Protein AF-0000000086119884 (afdb_homodimer)

Sequence (326 aa):
MPNYKLIYFNLEGRAEILRYLFAFSNIDYEDQRIEFADWPALKPKIPFGRLPVLEIDGESYNQSLAAGRYLAKKADLIGKSDLDQLRVDAIIGTIDDFTTGFPWMDSDKDKKNQKEYAEKFAPQLLSGLDKTLGDKSWFVGDSVKAIGVCAASWVLETIIRAIMPNYKLIYFNLEGRAEILRYLFAFSNIDYEDQRIEFADWPALKPKIPFGRLPVLEIDGESYNQSLAAGRYLAKKADLIGKSDLDQLRVDAIIGTIDDFTTGFPWMDSDKDKKNQKEYAEKFAPQLLSGLDKTLGDKSWFVGDSVKAIGVCAASWVLETIIRAI

Organism: NCBI:txid247094

Solvent-accessible surface area (backbone atoms only — not comparable to full-atom values): 17731 Å² total; per-residue (Å²): 127,78,51,38,34,40,38,31,57,75,62,74,55,75,50,47,62,46,52,50,50,31,59,74,59,70,49,77,62,44,79,47,62,40,54,75,88,53,39,77,78,45,32,85,78,34,69,77,53,50,76,30,32,42,25,52,69,85,45,80,40,45,43,49,66,24,51,35,49,48,54,32,48,76,61,62,27,42,47,86,47,70,66,37,31,30,51,40,40,21,53,46,47,53,52,44,56,55,56,71,71,49,54,64,58,89,43,73,70,27,48,53,46,26,25,53,48,36,68,67,48,43,60,55,52,52,52,36,50,48,62,63,27,60,92,48,96,43,78,31,70,94,67,24,55,50,49,54,44,49,52,48,50,53,50,48,51,52,44,59,72,38,103,130,79,50,38,35,39,38,31,57,76,63,75,54,75,48,48,63,46,52,49,50,32,60,75,59,70,49,78,63,45,80,46,61,39,54,77,89,51,40,78,80,46,33,85,78,33,71,74,52,50,76,30,33,41,26,53,68,83,45,80,39,47,43,48,67,23,51,34,49,48,54,32,48,76,62,62,25,41,46,87,48,70,68,37,30,29,52,45,39,20,52,49,48,54,52,44,57,55,56,71,72,48,55,64,59,87,44,74,71,28,48,55,46,26,25,52,48,37,67,67,48,41,59,55,52,53,52,37,51,48,60,63,28,60,92,49,96,42,79,35,72,90,63,20,46,52,49,57,44,49,53,48,50,53,51,48,52,51,43,60,72,37,102

Radius of gyration: 19.36 Å; Cα contacts (8 Å, |Δi|>4): 453; chains: 2; bounding box: 46×48×51 Å

Foldseek 3Di:
DWAKEKEEAPFDALQVLVVVLCVVQVPDYHYHHDYPVCLVVCQVVAVVSDDTWMDTNRRIDDDSLVVNVVSCVVSVQQDDDPVLNVQSSVLLVLLVVLRVPQQGDPDPVSLVVNLVSLVVPVVVNVVVVCVCCPPHPANGPPRNRDSSVVSVVVSVVSSVVSD/DWEKEKEEAPFDALQVLVVVLCVVQVPDYHYHHDYPVCLVVCQVVAVVSDDTWMDTNRRIDDDSLVVNVVSCVVSVQQDDDPVLNVQSSVLLVLLVVLRVPQQGDPDPVSLVVNLVSLVVPVVVNVVVVCVCCPPHPANGPDRSRPSSCVSVVVSVVSSVVSD

InterPro domains:
  IPR004045 Glutathione S-transferase, N-terminal [PF02798] (5-72)
  IPR004045 Glutathione S-transferase, N-terminal [PS50404] (2-79)
  IPR036249 Thioredoxin-like superfamily [SSF52833] (1-75)
  IPR036282 Glutathione S-transferase, C-terminal domain superfamily [SSF47616] (77-144)
  IPR040079 Glutathione transferase family [SFLDS00019] (1-144)
  IPR050213 Glutathione S-transferase superfamily [PTHR11571] (1-149)

Structure (mmCIF, N/CA/C/O backbone):
data_AF-0000000086119884-model_v1
#
loop_
_entity.id
_entity.type
_entity.pdbx_description
1 polymer 'glutathione transferase'
#
loop_
_atom_site.group_PDB
_atom_site.id
_atom_site.type_symbol
_atom_site.label_atom_id
_atom_site.label_alt_id
_atom_site.label_comp_id
_atom_site.label_asym_id
_atom_site.label_entity_id
_atom_site.label_seq_id
_atom_site.pdbx_PDB_ins_code
_atom_site.Cartn_x
_atom_site.Cartn_y
_atom_site.Cartn_z
_atom_site.occupancy
_atom_site.B_iso_or_equiv
_atom_site.auth_seq_id
_atom_site.auth_comp_id
_atom_site.auth_asym_id
_atom_site.auth_atom_id
_atom_site.pdbx_PDB_model_num
ATOM 1 N N . MET A 1 1 ? -22.891 -15.695 -3.014 1 85.19 1 MET A N 1
ATOM 2 C CA . MET A 1 1 ? -21.609 -15.164 -2.6 1 85.19 1 MET A CA 1
ATOM 3 C C . MET A 1 1 ? -20.609 -15.211 -3.75 1 85.19 1 MET A C 1
ATOM 5 O O . MET A 1 1 ? -20.703 -16.062 -4.633 1 85.19 1 MET A O 1
ATOM 9 N N . PRO A 1 2 ? -19.734 -14.219 -3.895 1 93.75 2 PRO A N 1
ATOM 10 C CA . PRO A 1 2 ? -18.766 -14.242 -4.996 1 93.75 2 PRO A CA 1
ATOM 11 C C . PRO A 1 2 ? -17.828 -15.445 -4.941 1 93.75 2 PRO A C 1
ATOM 13 O O . PRO A 1 2 ? -17.625 -16.016 -3.869 1 93.75 2 PRO A O 1
ATOM 16 N N . ASN A 1 3 ? -17.469 -15.914 -6.086 1 97.56 3 ASN A N 1
ATOM 17 C CA . ASN A 1 3 ? -16.422 -16.922 -6.168 1 97.56 3 ASN A CA 1
ATOM 18 C C . ASN A 1 3 ? -15.031 -16.266 -6.098 1 97.56 3 ASN A C 1
ATOM 20 O O . ASN A 1 3 ? -14.711 -15.383 -6.887 1 97.56 3 ASN A O 1
ATOM 24 N N . TYR A 1 4 ? -14.281 -16.766 -5.105 1 98.38 4 TYR A N 1
ATOM 25 C CA . TYR A 1 4 ? -12.938 -16.219 -4.918 1 98.38 4 TYR A CA 1
ATOM 26 C C . TYR A 1 4 ? -11.875 -17.234 -5.32 1 98.38 4 TYR A C 1
ATOM 28 O O . TYR A 1 4 ? -11.992 -18.422 -5 1 98.38 4 TYR A O 1
ATOM 36 N N . LYS A 1 5 ? -10.859 -16.719 -6.043 1 98.56 5 LYS A N 1
ATOM 37 C CA . LYS A 1 5 ? -9.672 -17.5 -6.371 1 98.56 5 LYS A CA 1
ATOM 38 C C . LYS A 1 5 ? -8.398 -16.688 -6.129 1 98.56 5 LYS A C 1
ATOM 40 O O . LYS A 1 5 ? -8.25 -15.594 -6.664 1 98.56 5 LYS A O 1
ATOM 45 N N . LEU A 1 6 ? -7.527 -17.234 -5.27 1 98.31 6 LEU A N 1
ATOM 46 C CA . LEU A 1 6 ? -6.234 -16.609 -4.992 1 98.31 6 LEU A CA 1
ATOM 47 C C . LEU A 1 6 ? -5.113 -17.328 -5.742 1 98.31 6 LEU A C 1
ATOM 49 O O . LEU A 1 6 ? -4.973 -18.547 -5.637 1 98.31 6 LEU A O 1
ATOM 53 N N . ILE A 1 7 ? -4.41 -16.578 -6.543 1 98.12 7 ILE A N 1
ATOM 54 C CA . ILE A 1 7 ? -3.299 -17.125 -7.312 1 98.12 7 ILE A CA 1
ATOM 55 C C . ILE A 1 7 ? -1.978 -16.609 -6.75 1 98.12 7 ILE A C 1
ATOM 57 O O . ILE A 1 7 ? -1.762 -15.391 -6.672 1 98.12 7 ILE A O 1
ATOM 61 N N . TYR A 1 8 ? -1.125 -17.516 -6.344 1 97.44 8 TYR A N 1
ATOM 62 C CA . TYR A 1 8 ? 0.188 -17.172 -5.812 1 97.44 8 TYR A CA 1
ATOM 63 C C . TYR A 1 8 ? 1.141 -18.359 -5.898 1 97.44 8 TYR A C 1
ATOM 65 O O . TYR A 1 8 ? 0.727 -19.469 -6.23 1 97.44 8 TYR A O 1
ATOM 73 N N . PHE A 1 9 ? 2.398 -18.078 -5.691 1 95.81 9 PHE A N 1
ATOM 74 C CA . PHE A 1 9 ? 3.391 -19.156 -5.68 1 95.81 9 PHE A CA 1
ATOM 75 C C . PHE A 1 9 ? 3.141 -20.109 -4.52 1 95.81 9 PHE A C 1
ATOM 77 O O . PHE A 1 9 ? 2.516 -19.734 -3.525 1 95.81 9 PHE A O 1
ATOM 84 N N . ASN A 1 10 ? 3.654 -21.25 -4.766 1 92.5 10 ASN A N 1
ATOM 85 C CA . ASN A 1 10 ? 3.615 -22.234 -3.689 1 92.5 10 ASN A CA 1
ATOM 86 C C . ASN A 1 10 ? 4.648 -21.922 -2.609 1 92.5 10 ASN A C 1
ATOM 88 O O . ASN A 1 10 ? 5.555 -22.719 -2.363 1 92.5 10 ASN A O 1
ATOM 92 N N . LEU A 1 11 ? 4.594 -20.797 -2.002 1 86.12 11 LEU A N 1
ATOM 93 C CA . LEU A 1 11 ? 5.449 -20.328 -0.916 1 86.12 11 LEU A CA 1
ATOM 94 C C . LEU A 1 11 ? 4.703 -19.344 -0.025 1 86.12 11 LEU A C 1
ATOM 96 O O . LEU A 1 11 ? 3.648 -18.828 -0.404 1 86.12 11 LEU A O 1
ATOM 100 N N . GLU A 1 12 ? 5.348 -19.234 1.193 1 81.56 12 GLU A N 1
ATOM 101 C CA . GLU A 1 12 ? 4.836 -18.172 2.068 1 81.56 12 GLU A CA 1
ATOM 102 C C . GLU A 1 12 ? 5.273 -16.797 1.589 1 81.56 12 GLU A C 1
ATOM 104 O O . GLU A 1 12 ? 6.398 -16.625 1.108 1 81.56 12 GLU A O 1
ATOM 109 N N . GLY A 1 13 ? 4.484 -15.891 1.504 1 86.56 13 GLY A N 1
ATOM 110 C CA . GLY A 1 13 ? 4.832 -14.547 1.065 1 86.56 13 GLY A CA 1
ATOM 111 C C . GLY A 1 13 ? 3.67 -13.578 1.137 1 86.56 13 GLY A C 1
ATOM 112 O O . GLY A 1 13 ? 2.934 -13.547 2.125 1 86.56 13 GLY A O 1
ATOM 113 N N . ARG A 1 14 ? 3.516 -12.828 0.101 1 87.88 14 ARG A N 1
ATOM 114 C CA . ARG A 1 14 ? 2.613 -11.68 0.097 1 87.88 14 ARG A CA 1
ATOM 115 C C . ARG A 1 14 ? 1.157 -12.133 0.047 1 87.88 14 ARG A C 1
ATOM 117 O O . ARG A 1 14 ? 0.25 -11.344 0.328 1 87.88 14 ARG A O 1
ATOM 124 N N . ALA A 1 15 ? 0.921 -13.367 -0.256 1 92.19 15 ALA A N 1
ATOM 125 C CA . ALA A 1 15 ? -0.455 -13.844 -0.356 1 92.19 15 ALA A CA 1
ATOM 126 C C . ALA A 1 15 ? -0.989 -14.273 1.008 1 92.19 15 ALA A C 1
ATOM 128 O O . ALA A 1 15 ? -2.193 -14.469 1.176 1 92.19 15 ALA A O 1
ATOM 129 N N . GLU A 1 16 ? -0.122 -14.398 2.01 1 87.81 16 GLU A N 1
ATOM 130 C CA . GLU A 1 16 ? -0.521 -14.969 3.293 1 87.81 16 GLU A CA 1
ATOM 131 C C . GLU A 1 16 ? -1.559 -14.094 3.986 1 87.81 16 GLU A C 1
ATOM 133 O O . GLU A 1 16 ? -2.445 -14.594 4.68 1 87.81 16 GLU A O 1
ATOM 138 N N . ILE A 1 17 ? -1.447 -12.844 3.803 1 85.38 17 ILE A N 1
ATOM 139 C CA . ILE A 1 17 ? -2.416 -11.953 4.438 1 85.38 17 ILE A CA 1
ATOM 140 C C . ILE A 1 17 ? -3.814 -12.25 3.904 1 85.38 17 ILE A C 1
ATOM 142 O O . ILE A 1 17 ? -4.793 -12.203 4.652 1 85.38 17 ILE A O 1
ATOM 146 N N . LEU A 1 18 ? -3.908 -12.539 2.656 1 92.06 18 LEU A N 1
ATOM 147 C CA . LEU A 1 18 ? -5.207 -12.867 2.076 1 92.06 18 LEU A CA 1
ATOM 148 C C . LEU A 1 18 ? -5.711 -14.203 2.602 1 92.06 18 LEU A C 1
ATOM 150 O O . LEU A 1 18 ? -6.895 -14.344 2.93 1 92.06 18 LEU A O 1
ATOM 154 N N . ARG A 1 19 ? -4.836 -15.148 2.736 1 91.69 19 ARG A N 1
ATOM 155 C CA . ARG A 1 19 ? -5.215 -16.453 3.258 1 91.69 19 ARG A CA 1
ATOM 156 C C . ARG A 1 19 ? -5.73 -16.344 4.691 1 91.69 19 ARG A C 1
ATOM 158 O O . ARG A 1 19 ? -6.715 -17 5.055 1 91.69 19 ARG A O 1
ATOM 165 N N . TYR A 1 20 ? -5.09 -15.555 5.426 1 86.62 20 TYR A N 1
ATOM 166 C CA . TYR A 1 20 ? -5.527 -15.336 6.801 1 86.62 20 TYR A CA 1
ATOM 167 C C . TYR A 1 20 ? -6.91 -14.695 6.836 1 86.62 20 TYR A C 1
ATOM 169 O O . TYR A 1 20 ? -7.758 -15.078 7.645 1 86.62 20 TYR A O 1
ATOM 177 N N . LEU A 1 21 ? -7.145 -13.734 6.016 1 88.69 21 LEU A N 1
ATOM 178 C CA . LEU A 1 21 ? -8.422 -13.031 5.992 1 88.69 21 LEU A CA 1
ATOM 179 C C . LEU A 1 21 ? -9.547 -13.969 5.551 1 88.69 21 LEU A C 1
ATOM 181 O O . LEU A 1 21 ? -10.648 -13.922 6.098 1 88.69 21 LEU A O 1
ATOM 185 N N . PHE A 1 22 ? -9.258 -14.82 4.578 1 92.38 22 PHE A N 1
ATOM 186 C CA . PHE A 1 22 ? -10.242 -15.82 4.172 1 92.38 22 PHE A CA 1
ATOM 187 C C . PHE A 1 22 ? -10.578 -16.75 5.332 1 92.38 22 PHE A C 1
ATOM 189 O O . PHE A 1 22 ? -11.75 -17.031 5.59 1 92.38 22 PHE A O 1
ATOM 196 N N . ALA A 1 23 ? -9.57 -17.188 6.016 1 88.62 23 ALA A N 1
ATOM 197 C CA . ALA A 1 23 ? -9.758 -18.094 7.148 1 88.62 23 ALA A CA 1
ATOM 198 C C . ALA A 1 23 ? -10.531 -17.406 8.273 1 88.62 23 ALA A C 1
ATOM 200 O O . ALA A 1 23 ? -11.492 -17.969 8.805 1 88.62 23 ALA A O 1
ATOM 201 N N . PHE A 1 24 ? -10.148 -16.234 8.586 1 84.31 24 PHE A N 1
ATOM 202 C CA . PHE A 1 24 ? -10.781 -15.469 9.664 1 84.31 24 PHE A CA 1
ATOM 203 C C . PHE A 1 24 ? -12.258 -15.234 9.367 1 84.31 24 PHE A C 1
ATOM 205 O O . PHE A 1 24 ? -13.086 -15.266 10.273 1 84.31 24 PHE A O 1
ATOM 212 N N . SER A 1 25 ? -12.555 -14.961 8.148 1 87.44 25 SER A N 1
ATOM 213 C CA . SER A 1 25 ? -13.914 -14.594 7.758 1 87.44 25 SER A CA 1
ATOM 214 C C . SER A 1 25 ? -14.727 -15.82 7.371 1 87.44 25 SER A C 1
ATOM 216 O O . SER A 1 25 ? -15.914 -15.711 7.039 1 87.44 25 SER A O 1
ATOM 218 N N . ASN A 1 26 ? -14.117 -16.922 7.363 1 92 26 ASN A N 1
ATOM 219 C CA . ASN A 1 26 ? -14.75 -18.172 6.957 1 92 26 ASN A CA 1
ATOM 220 C C . ASN A 1 26 ? -15.352 -18.078 5.559 1 92 26 ASN A C 1
ATOM 222 O O . ASN A 1 26 ? -16.5 -18.453 5.344 1 92 26 ASN A O 1
ATOM 226 N N . ILE A 1 27 ? -14.594 -17.516 4.723 1 94.12 27 ILE A N 1
ATOM 227 C CA . ILE A 1 27 ? -14.969 -17.391 3.318 1 94.12 27 ILE A CA 1
ATOM 228 C C . ILE A 1 27 ? -14.227 -18.438 2.496 1 94.12 27 ILE A C 1
ATOM 230 O O . ILE A 1 27 ? -13 -18.562 2.592 1 94.12 27 ILE A O 1
ATOM 234 N N . ASP A 1 28 ? -15 -19.156 1.739 1 96.69 28 ASP A N 1
ATOM 235 C CA . ASP A 1 28 ? -14.383 -20.141 0.85 1 96.69 28 ASP A CA 1
ATOM 236 C C . ASP A 1 28 ? -13.719 -19.453 -0.344 1 96.69 28 ASP A C 1
ATOM 238 O O . ASP A 1 28 ? -14.227 -18.453 -0.854 1 96.69 28 ASP A O 1
ATOM 242 N N . TYR A 1 29 ? -12.578 -20.062 -0.717 1 98.06 29 TYR A N 1
ATOM 243 C CA . TYR A 1 29 ? -11.875 -19.594 -1.905 1 98.06 29 TYR A CA 1
ATOM 244 C C . TYR A 1 29 ? -11.031 -20.703 -2.52 1 98.06 29 TYR A C 1
ATOM 246 O O . TYR A 1 29 ? -10.703 -21.672 -1.852 1 98.06 29 TYR A O 1
ATOM 254 N N . GLU A 1 30 ? -10.773 -20.594 -3.725 1 98.44 30 GLU A N 1
ATOM 255 C CA . GLU A 1 30 ? -9.805 -21.469 -4.379 1 98.44 30 GLU A CA 1
ATOM 256 C C . GLU A 1 30 ? -8.383 -20.953 -4.211 1 98.44 30 GLU A C 1
ATOM 258 O O . GLU A 1 30 ? -8.094 -19.797 -4.559 1 98.44 30 GLU A O 1
ATOM 263 N N . ASP A 1 31 ? -7.512 -21.75 -3.678 1 98 31 ASP A N 1
ATOM 264 C CA . ASP A 1 31 ? -6.102 -21.406 -3.51 1 98 31 ASP A CA 1
ATOM 265 C C . ASP A 1 31 ? -5.25 -22.016 -4.609 1 98 31 ASP A C 1
ATOM 267 O O . ASP A 1 31 ? -4.785 -23.156 -4.477 1 98 31 ASP A O 1
ATOM 271 N N . GLN A 1 32 ? -5.051 -21.312 -5.652 1 97.69 32 GLN A N 1
ATOM 272 C CA . GLN A 1 32 ? -4.211 -21.828 -6.734 1 97.69 32 GLN A CA 1
ATOM 273 C C . GLN A 1 32 ? -2.74 -21.5 -6.488 1 97.69 32 GLN A C 1
ATOM 275 O O . GLN A 1 32 ? -2.336 -20.344 -6.531 1 97.69 32 GLN A O 1
ATOM 280 N N . ARG A 1 33 ? -1.98 -22.453 -6.305 1 96.88 33 ARG A N 1
ATOM 281 C CA . ARG A 1 33 ? -0.548 -22.328 -6.055 1 96.88 33 ARG A CA 1
ATOM 282 C C . ARG A 1 33 ? 0.256 -22.672 -7.305 1 96.88 33 ARG A C 1
ATOM 284 O O . ARG A 1 33 ? 0.089 -23.734 -7.883 1 96.88 33 ARG A O 1
ATOM 291 N N . ILE A 1 34 ? 1.056 -21.734 -7.652 1 95.94 34 ILE A N 1
ATOM 292 C CA . ILE A 1 34 ? 1.846 -21.844 -8.875 1 95.94 34 ILE A CA 1
ATOM 293 C C . ILE A 1 34 ? 3.271 -22.266 -8.523 1 95.94 34 ILE A C 1
ATOM 295 O O . ILE A 1 34 ? 3.881 -21.719 -7.602 1 95.94 34 ILE A O 1
ATOM 299 N N . GLU A 1 35 ? 3.762 -23.25 -9.273 1 95.5 35 GLU A N 1
ATOM 300 C CA . GLU A 1 35 ? 5.18 -23.594 -9.164 1 95.5 35 GLU A CA 1
ATOM 301 C C . GLU A 1 35 ? 6.039 -22.625 -9.977 1 95.5 35 GLU A C 1
ATOM 303 O O . GLU A 1 35 ? 5.641 -22.188 -11.055 1 95.5 35 GLU A O 1
ATOM 308 N N . PHE A 1 36 ? 7.188 -22.391 -9.508 1 92.12 36 PHE A N 1
ATOM 309 C CA . PHE A 1 36 ? 8.086 -21.438 -10.148 1 92.12 36 PHE A CA 1
ATOM 310 C C . PHE A 1 36 ? 8.359 -21.844 -11.594 1 92.12 36 PHE A C 1
ATOM 312 O O . PHE A 1 36 ? 8.5 -20.984 -12.469 1 92.12 36 PHE A O 1
ATOM 319 N N . ALA A 1 37 ? 8.453 -23.094 -11.82 1 94.94 37 ALA A N 1
ATOM 320 C CA . ALA A 1 37 ? 8.75 -23.609 -13.156 1 94.94 37 ALA A CA 1
ATOM 321 C C . ALA A 1 37 ? 7.66 -23.203 -14.148 1 94.94 37 ALA A C 1
ATOM 323 O O . ALA A 1 37 ? 7.926 -23.062 -15.344 1 94.94 37 ALA A O 1
ATOM 324 N N . ASP A 1 38 ? 6.457 -22.906 -13.703 1 96.25 38 ASP A N 1
ATOM 325 C CA . ASP A 1 38 ? 5.32 -22.594 -14.562 1 96.25 38 ASP A CA 1
ATOM 326 C C . ASP A 1 38 ? 5.172 -21.078 -14.75 1 96.25 38 ASP A C 1
ATOM 328 O O . ASP A 1 38 ? 4.402 -20.625 -15.602 1 96.25 38 ASP A O 1
ATOM 332 N N . TRP A 1 39 ? 5.887 -20.328 -13.992 1 95.12 39 TRP A N 1
ATOM 333 C CA . TRP A 1 39 ? 5.691 -18.891 -13.914 1 95.12 39 TRP A CA 1
ATOM 334 C C . TRP A 1 39 ? 5.98 -18.219 -15.25 1 95.12 39 TRP A C 1
ATOM 336 O O . TRP A 1 39 ? 5.199 -17.391 -15.719 1 95.12 39 TRP A O 1
ATOM 346 N N . PRO A 1 40 ? 7.039 -18.609 -15.977 1 96.25 40 PRO A N 1
ATOM 347 C CA . PRO A 1 40 ? 7.328 -17.922 -17.234 1 96.25 40 PRO A CA 1
ATOM 348 C C . PRO A 1 40 ? 6.176 -18 -18.234 1 96.25 40 PRO A C 1
ATOM 350 O O . PRO A 1 40 ? 5.902 -17.031 -18.953 1 96.25 40 PRO A O 1
ATOM 353 N N . ALA A 1 41 ? 5.457 -19.047 -18.281 1 96.69 41 ALA A N 1
ATOM 354 C CA . ALA A 1 41 ? 4.34 -19.234 -19.203 1 96.69 41 ALA A CA 1
ATOM 355 C C . ALA A 1 41 ? 3.105 -18.469 -18.734 1 96.69 41 ALA A C 1
ATOM 357 O O . ALA A 1 41 ? 2.299 -18.016 -19.547 1 96.69 41 ALA A O 1
ATOM 358 N N . LEU A 1 42 ? 2.994 -18.312 -17.453 1 95.56 42 LEU A N 1
ATOM 359 C CA . LEU A 1 42 ? 1.799 -17.719 -16.859 1 95.56 42 LEU A CA 1
ATOM 360 C C . LEU A 1 42 ? 1.942 -16.203 -16.766 1 95.56 42 LEU A C 1
ATOM 362 O O . LEU A 1 42 ? 0.951 -15.469 -16.844 1 95.56 42 LEU A O 1
ATOM 366 N N . LYS A 1 43 ? 3.154 -15.727 -16.625 1 94.75 43 LYS A N 1
ATOM 367 C CA . LYS A 1 43 ? 3.469 -14.336 -16.312 1 94.75 43 LYS A CA 1
ATOM 368 C C . LYS A 1 43 ? 2.803 -13.383 -17.297 1 94.75 43 LYS A C 1
ATOM 370 O O . LYS A 1 43 ? 2.176 -12.398 -16.891 1 94.75 43 LYS A O 1
ATOM 375 N N . PRO A 1 44 ? 2.789 -13.656 -18.578 1 93.12 44 PRO A N 1
ATOM 376 C CA . PRO A 1 44 ? 2.205 -12.703 -19.516 1 93.12 44 PRO A CA 1
ATOM 377 C C . PRO A 1 44 ? 0.69 -12.578 -19.375 1 93.12 44 PRO A C 1
ATOM 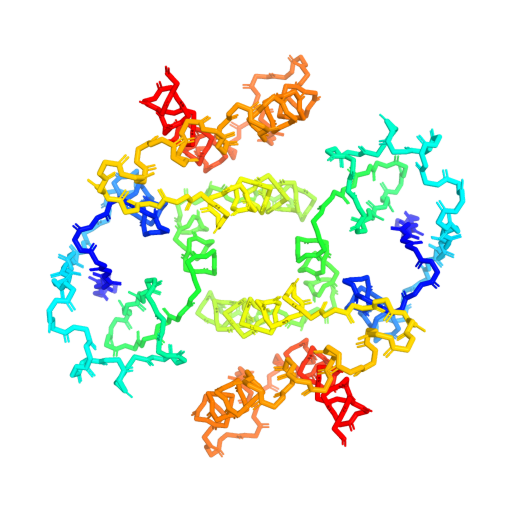379 O O . PRO A 1 44 ? 0.097 -11.609 -19.859 1 93.12 44 PRO A O 1
ATOM 382 N N . LYS A 1 45 ? 0.063 -13.5 -18.656 1 92.38 45 LYS A N 1
ATOM 383 C CA . LYS A 1 45 ? -1.389 -13.508 -18.5 1 92.38 45 LYS A CA 1
ATOM 384 C C . LYS A 1 45 ? -1.8 -12.844 -17.188 1 92.38 45 LYS A C 1
ATOM 386 O O . LYS A 1 45 ? -2.99 -12.641 -16.938 1 92.38 45 LYS A O 1
ATOM 391 N N . ILE A 1 46 ? -0.805 -12.57 -16.375 1 93.69 46 ILE A N 1
ATOM 392 C CA . ILE A 1 46 ? -1.034 -12.008 -15.047 1 93.69 46 ILE A CA 1
ATOM 393 C C . ILE A 1 46 ? -0.915 -10.492 -15.109 1 93.69 46 ILE A C 1
ATOM 395 O O . ILE A 1 46 ? 0.022 -9.953 -15.703 1 93.69 46 ILE A O 1
ATOM 399 N N . PRO A 1 47 ? -1.946 -9.812 -14.539 1 90.94 47 PRO A N 1
ATOM 400 C CA . PRO A 1 47 ? -1.853 -8.352 -14.516 1 90.94 47 PRO A CA 1
ATOM 401 C C . PRO A 1 47 ? -0.512 -7.855 -13.984 1 90.94 47 PRO A C 1
ATOM 403 O O . PRO A 1 47 ? -0.101 -8.234 -12.883 1 90.94 47 PRO A O 1
ATOM 406 N N . PHE A 1 48 ? 0.179 -7.043 -14.852 1 93.12 48 PHE A N 1
ATOM 407 C CA . PHE A 1 48 ? 1.461 -6.426 -14.531 1 93.12 48 PHE A CA 1
ATOM 408 C C . PHE A 1 48 ? 2.525 -7.488 -14.281 1 93.12 48 PHE A C 1
ATOM 410 O O . PHE A 1 48 ? 3.619 -7.176 -13.805 1 93.12 48 PHE A O 1
ATOM 417 N N . GLY A 1 49 ? 2.148 -8.797 -14.492 1 92.62 49 GLY A N 1
ATOM 418 C CA . GLY A 1 49 ? 3.096 -9.891 -14.367 1 92.62 49 GLY A CA 1
ATOM 419 C C . GLY A 1 49 ? 3.537 -10.141 -12.938 1 92.62 49 GLY A C 1
ATOM 420 O O . GLY A 1 49 ? 4.684 -10.516 -12.695 1 92.62 49 GLY A O 1
ATOM 421 N N . ARG A 1 50 ? 2.674 -9.859 -12.031 1 92.38 50 ARG A N 1
ATOM 422 C CA . ARG A 1 50 ? 3.041 -10.008 -10.625 1 92.38 50 ARG A CA 1
ATOM 423 C C . ARG A 1 50 ? 1.965 -10.766 -9.852 1 92.38 50 ARG A C 1
ATOM 425 O O . ARG A 1 50 ? 0.771 -10.586 -10.102 1 92.38 50 ARG A O 1
ATOM 432 N N . LEU A 1 51 ? 2.389 -11.555 -8.891 1 95 51 LEU A N 1
ATOM 433 C CA . LEU A 1 51 ? 1.524 -12.258 -7.945 1 95 51 LEU A CA 1
ATOM 434 C C . LEU A 1 51 ? 1.707 -11.719 -6.531 1 95 51 LEU A C 1
ATOM 436 O O . LEU A 1 51 ? 2.756 -11.156 -6.207 1 95 51 LEU A O 1
ATOM 440 N N . PRO A 1 52 ? 0.691 -11.734 -5.738 1 96.44 52 PRO A N 1
ATOM 441 C CA . PRO A 1 52 ? -0.578 -12.461 -5.84 1 96.44 52 PRO A CA 1
ATOM 442 C C . PRO A 1 52 ? -1.625 -11.711 -6.656 1 96.44 52 PRO A C 1
ATOM 444 O O . PRO A 1 52 ? -1.537 -10.484 -6.801 1 96.44 52 PRO A O 1
ATOM 447 N N . VAL A 1 53 ? -2.572 -12.516 -7.191 1 97.75 53 VAL A N 1
ATOM 448 C CA . VAL A 1 53 ? -3.773 -12.008 -7.848 1 97.75 53 VAL A CA 1
ATOM 449 C C . VAL A 1 53 ? -5.012 -12.633 -7.207 1 97.75 53 VAL A C 1
ATOM 451 O O . VAL A 1 53 ? -5.031 -13.836 -6.922 1 97.75 53 VAL A O 1
ATOM 454 N N . LEU A 1 54 ? -5.988 -11.797 -6.891 1 98.12 54 LEU A N 1
ATOM 455 C CA . LEU A 1 54 ? -7.293 -12.258 -6.434 1 98.12 54 LEU A CA 1
ATOM 456 C C . LEU A 1 54 ? -8.328 -12.172 -7.551 1 98.12 54 LEU A C 1
ATOM 458 O O . LEU A 1 54 ? -8.531 -11.102 -8.133 1 98.12 54 LEU A O 1
ATOM 462 N N . GLU A 1 55 ? -8.883 -13.297 -7.906 1 98.12 55 GLU A N 1
ATOM 463 C CA . GLU A 1 55 ? -10 -13.281 -8.844 1 98.12 55 GLU A CA 1
ATOM 464 C C . GLU A 1 55 ? -11.336 -13.32 -8.102 1 98.12 55 GLU A C 1
ATOM 466 O O . GLU A 1 55 ? -11.523 -14.117 -7.184 1 98.12 55 GLU A O 1
ATOM 471 N N . ILE A 1 56 ? -12.219 -12.406 -8.453 1 97.88 56 ILE A N 1
ATOM 472 C CA . ILE A 1 56 ? -13.578 -12.344 -7.93 1 97.88 56 ILE A CA 1
ATOM 473 C C . ILE A 1 56 ? -14.586 -12.508 -9.07 1 97.88 56 ILE A C 1
ATOM 475 O O . ILE A 1 56 ? -14.695 -11.641 -9.938 1 97.88 56 ILE A O 1
ATOM 479 N N . ASP A 1 57 ? -15.281 -13.625 -9.078 1 97.81 57 ASP A N 1
ATOM 480 C CA . ASP A 1 57 ? -16.219 -13.961 -10.148 1 97.81 57 ASP A CA 1
ATOM 481 C C . ASP A 1 57 ? -15.555 -13.844 -11.516 1 97.81 57 ASP A C 1
ATOM 483 O O . ASP A 1 57 ? -16.125 -13.266 -12.438 1 97.81 57 ASP A O 1
ATOM 487 N N . GLY A 1 58 ? -14.312 -14.25 -11.539 1 95.75 58 GLY A N 1
ATOM 488 C CA . GLY A 1 58 ? -13.625 -14.359 -12.812 1 95.75 58 GLY A CA 1
ATOM 489 C C . GLY A 1 58 ? -12.836 -13.109 -13.172 1 95.75 58 GLY A C 1
ATOM 490 O O . GLY A 1 58 ? -12.031 -13.125 -14.102 1 95.75 58 GLY A O 1
ATOM 491 N N . GLU A 1 59 ? -13.062 -12.023 -12.445 1 94.38 59 GLU A N 1
ATOM 492 C CA . GLU A 1 59 ? -12.305 -10.805 -12.695 1 94.38 59 GLU A CA 1
ATOM 493 C C . GLU A 1 59 ? -11.062 -10.734 -11.812 1 94.38 59 GLU A C 1
ATOM 495 O O . GLU A 1 59 ? -11.125 -11.031 -10.617 1 94.38 59 GLU A O 1
ATOM 500 N N . SER A 1 60 ? -9.883 -10.336 -12.414 1 95.62 60 SER A N 1
ATOM 501 C CA . SER A 1 60 ? -8.594 -10.359 -11.727 1 95.62 60 SER A CA 1
ATOM 502 C C . SER A 1 60 ? -8.281 -9.008 -11.094 1 95.62 60 SER A C 1
ATOM 504 O O . SER A 1 60 ? -8.469 -7.965 -11.727 1 95.62 60 SER A O 1
ATOM 506 N N . TYR A 1 61 ? -7.797 -9.109 -9.867 1 95.62 61 TYR A N 1
ATOM 507 C CA . TYR A 1 61 ? -7.34 -7.934 -9.133 1 95.62 61 TYR A CA 1
ATOM 508 C C . TYR A 1 61 ? -5.93 -8.141 -8.594 1 95.62 61 TYR A C 1
ATOM 510 O O . TYR A 1 61 ? -5.668 -9.109 -7.879 1 95.62 61 TYR A O 1
ATOM 518 N N . ASN A 1 62 ? -5.062 -7.223 -8.953 1 95.88 62 ASN A N 1
ATOM 519 C CA . ASN A 1 62 ? -3.695 -7.273 -8.445 1 95.88 62 ASN A CA 1
ATOM 520 C C . ASN A 1 62 ? -3.539 -6.457 -7.168 1 95.88 62 ASN A C 1
ATOM 522 O O . ASN A 1 62 ? -4.488 -5.812 -6.719 1 95.88 62 ASN A O 1
ATOM 526 N N . GLN A 1 63 ? -2.34 -6.555 -6.551 1 93.88 63 GLN A N 1
ATOM 527 C CA . GLN A 1 63 ? -1.96 -5.844 -5.336 1 93.88 63 GLN A CA 1
ATOM 528 C C . GLN A 1 63 ? -2.59 -6.484 -4.102 1 93.88 63 GLN A C 1
ATOM 530 O O . GLN A 1 63 ? -3.779 -6.293 -3.834 1 93.88 63 GLN A O 1
ATOM 535 N N . SER A 1 64 ? -1.77 -7.074 -3.33 1 92.31 64 SER A N 1
ATOM 536 C CA . SER A 1 64 ? -2.219 -7.855 -2.182 1 92.31 64 SER A CA 1
ATOM 537 C C . SER A 1 64 ? -2.844 -6.961 -1.116 1 92.31 64 SER A C 1
ATOM 539 O O . SER A 1 64 ? -3.848 -7.324 -0.5 1 92.31 64 SER A O 1
ATOM 541 N N . LEU A 1 65 ? -2.344 -5.77 -0.96 1 90.75 65 LEU A N 1
ATOM 542 C CA . LEU A 1 65 ? -2.902 -4.891 0.061 1 90.75 65 LEU A CA 1
ATOM 543 C C . LEU A 1 65 ? -4.285 -4.391 -0.348 1 90.75 65 LEU A C 1
ATOM 545 O O . LEU A 1 65 ? -5.172 -4.242 0.497 1 90.75 65 LEU A O 1
ATOM 549 N N . ALA A 1 66 ? -4.406 -4.121 -1.622 1 93.06 66 ALA A N 1
ATOM 550 C CA . ALA A 1 66 ? -5.719 -3.725 -2.127 1 93.06 66 ALA A CA 1
ATOM 551 C C . ALA A 1 66 ? -6.746 -4.836 -1.922 1 93.06 66 ALA A C 1
ATOM 553 O O . ALA A 1 66 ? -7.828 -4.598 -1.388 1 93.06 66 ALA A O 1
ATOM 554 N N . ALA A 1 67 ? -6.379 -6.02 -2.295 1 94.94 67 ALA A N 1
ATOM 555 C CA . ALA A 1 67 ? -7.254 -7.18 -2.139 1 94.94 67 ALA A CA 1
ATOM 556 C C . ALA A 1 67 ? -7.523 -7.473 -0.665 1 94.94 67 ALA A C 1
ATOM 558 O O . ALA A 1 67 ? -8.648 -7.797 -0.286 1 94.94 67 ALA A O 1
ATOM 559 N N . GLY A 1 68 ? -6.496 -7.344 0.098 1 92.06 68 GLY A N 1
ATOM 560 C CA . GLY A 1 68 ? -6.648 -7.57 1.526 1 92.06 68 GLY A CA 1
ATOM 561 C C . GLY A 1 68 ? -7.609 -6.598 2.186 1 92.06 68 GLY A C 1
ATOM 562 O O . GLY A 1 68 ? -8.414 -6.992 3.035 1 92.06 68 GLY A O 1
ATOM 563 N N . ARG A 1 69 ? -7.504 -5.375 1.831 1 91.38 69 ARG A N 1
ATOM 564 C CA . ARG A 1 69 ? -8.398 -4.371 2.396 1 91.38 69 ARG A CA 1
ATOM 565 C C . ARG A 1 69 ? -9.852 -4.656 2.016 1 91.38 69 ARG A C 1
ATOM 567 O O . ARG A 1 69 ? -10.758 -4.484 2.834 1 91.38 69 ARG A O 1
ATOM 574 N N . TYR A 1 70 ? -10.062 -5.031 0.792 1 93.69 70 TYR A N 1
ATOM 575 C CA . TYR A 1 70 ? -11.383 -5.426 0.319 1 93.69 70 TYR A CA 1
ATOM 576 C C . TYR A 1 70 ? -11.961 -6.543 1.182 1 93.69 70 TYR A C 1
ATOM 578 O O . TYR A 1 70 ? -13.094 -6.445 1.652 1 93.69 70 TYR A O 1
ATOM 586 N N . LEU A 1 71 ? -11.18 -7.559 1.448 1 92.56 71 LEU A N 1
ATOM 587 C CA . LEU A 1 71 ? -11.625 -8.688 2.256 1 92.56 71 LEU A CA 1
ATOM 588 C C . LEU A 1 71 ? -11.82 -8.273 3.711 1 92.56 71 LEU A C 1
ATOM 590 O O . LEU A 1 71 ? -12.773 -8.719 4.363 1 92.56 71 LEU A O 1
ATOM 594 N N . ALA A 1 72 ? -10.906 -7.484 4.184 1 89.44 72 ALA A N 1
ATOM 595 C CA . ALA A 1 72 ? -10.984 -7.023 5.566 1 89.44 72 ALA A CA 1
ATOM 596 C C . ALA A 1 72 ? -12.25 -6.199 5.793 1 89.44 72 ALA A C 1
ATOM 598 O O . ALA A 1 72 ? -12.875 -6.285 6.855 1 89.44 72 ALA A O 1
ATOM 599 N N . LYS A 1 73 ? -12.531 -5.375 4.848 1 88.75 73 LYS A N 1
ATOM 600 C CA . LYS A 1 73 ? -13.742 -4.574 4.941 1 88.75 73 LYS A CA 1
ATOM 601 C C . LYS A 1 73 ? -14.984 -5.465 5.027 1 88.75 73 LYS A C 1
ATOM 603 O O . LYS A 1 73 ? -15.891 -5.203 5.824 1 88.75 73 LYS A O 1
ATOM 608 N N . LYS A 1 74 ? -15.039 -6.477 4.293 1 88.5 74 LYS A N 1
ATOM 609 C CA . LYS A 1 74 ? -16.156 -7.418 4.305 1 88.5 74 LYS A CA 1
ATOM 610 C C . LYS A 1 74 ? -16.281 -8.102 5.66 1 88.5 74 LYS A C 1
ATOM 612 O O . LYS A 1 74 ? -17.375 -8.484 6.07 1 88.5 74 LYS A O 1
ATOM 617 N N . ALA A 1 75 ? -15.234 -8.18 6.324 1 84.81 75 ALA A N 1
ATOM 618 C CA . ALA A 1 75 ? -15.211 -8.844 7.625 1 84.81 75 ALA A CA 1
ATOM 619 C C . ALA A 1 75 ? -15.344 -7.824 8.758 1 84.81 75 ALA A C 1
ATOM 621 O O . ALA A 1 75 ? -15.234 -8.18 9.938 1 84.81 75 ALA A O 1
ATOM 622 N N . ASP A 1 76 ? -15.453 -6.527 8.445 1 83.12 76 ASP A N 1
ATOM 623 C CA . ASP A 1 76 ? -15.594 -5.441 9.406 1 83.12 76 ASP A CA 1
ATOM 624 C C . ASP A 1 76 ? -14.328 -5.293 10.25 1 83.12 76 ASP A C 1
ATOM 626 O O . ASP A 1 76 ? -14.406 -5.16 11.477 1 83.12 76 ASP A O 1
ATOM 630 N N . LEU A 1 77 ? -13.242 -5.316 9.508 1 82.56 77 LEU A N 1
ATOM 631 C CA . LEU A 1 77 ? -11.969 -5.305 10.219 1 82.56 77 LEU A CA 1
ATOM 632 C C . LEU A 1 77 ? -11.203 -4.016 9.938 1 82.56 77 LEU A C 1
ATOM 634 O O . LEU A 1 77 ? -10.078 -3.844 10.414 1 82.56 77 LEU A O 1
ATOM 638 N N . ILE A 1 78 ? -11.664 -3.08 9.188 1 84.25 78 ILE A N 1
ATOM 639 C CA . ILE A 1 78 ? -10.859 -1.943 8.758 1 84.25 78 ILE A CA 1
ATOM 640 C C . ILE A 1 78 ? -11.141 -0.744 9.664 1 84.25 78 ILE A C 1
ATOM 642 O O . ILE A 1 78 ? -10.43 0.265 9.602 1 84.25 78 ILE A O 1
ATOM 646 N N . GLY A 1 79 ? -12.016 -0.827 10.602 1 81.94 79 GLY A N 1
ATOM 647 C CA . GLY A 1 79 ? -12.32 0.292 11.477 1 81.94 79 GLY A CA 1
ATOM 648 C C . GLY A 1 79 ? -13.609 1.001 11.109 1 81.94 79 GLY A C 1
ATOM 649 O O . GLY A 1 79 ? -14.102 0.872 9.984 1 81.94 79 GLY A O 1
ATOM 650 N N . LYS A 1 80 ? -14.078 1.794 11.984 1 84.25 80 LYS A N 1
ATOM 651 C CA . LYS A 1 80 ? -15.398 2.395 11.82 1 84.25 80 LYS A CA 1
ATOM 652 C C . LYS A 1 80 ? -15.289 3.842 11.344 1 84.25 80 LYS A C 1
ATOM 654 O O . LYS A 1 80 ? -16.031 4.273 10.469 1 84.25 80 LYS A O 1
ATOM 659 N N . SER A 1 81 ? -14.328 4.535 11.922 1 89.94 81 SER A N 1
ATOM 660 C CA . SER A 1 81 ? -14.164 5.93 11.523 1 89.94 81 SER A CA 1
ATOM 661 C C . SER A 1 81 ? -13.086 6.074 10.453 1 89.94 81 SER A C 1
ATOM 663 O O . SER A 1 81 ? -12.266 5.172 10.258 1 89.94 81 SER A O 1
ATOM 665 N N . ASP A 1 82 ? -13.086 7.168 9.797 1 90.75 82 ASP A N 1
ATOM 666 C CA . ASP A 1 82 ? -12.07 7.438 8.781 1 90.75 82 ASP A CA 1
ATOM 667 C C . ASP A 1 82 ? -10.672 7.402 9.391 1 90.75 82 ASP A C 1
ATOM 669 O O . ASP A 1 82 ? -9.734 6.879 8.781 1 90.75 82 ASP A O 1
ATOM 673 N N . LEU A 1 83 ? -10.578 7.938 10.578 1 91.69 83 LEU A N 1
ATOM 674 C CA . LEU A 1 83 ? -9.273 7.965 11.227 1 91.69 83 LEU A CA 1
ATOM 675 C C . LEU A 1 83 ? -8.867 6.57 11.695 1 91.69 83 LEU A C 1
ATOM 677 O O . LEU A 1 83 ? -7.684 6.227 11.68 1 91.69 83 LEU A O 1
ATOM 681 N N . ASP A 1 84 ? -9.852 5.766 12.078 1 88.88 84 ASP A N 1
ATOM 682 C CA . ASP A 1 84 ? -9.547 4.379 12.414 1 88.88 84 ASP A CA 1
ATOM 683 C C . ASP A 1 84 ? -9.031 3.615 11.195 1 88.88 84 ASP A C 1
ATOM 685 O O . ASP A 1 84 ? -8.07 2.848 11.305 1 88.88 84 ASP A O 1
ATOM 689 N N . GLN A 1 85 ? -9.648 3.859 10.109 1 90.5 85 GLN A N 1
ATOM 690 C CA . GLN A 1 85 ? -9.227 3.195 8.883 1 90.5 85 GLN A CA 1
ATOM 691 C C . GLN A 1 85 ? -7.824 3.639 8.469 1 90.5 85 GLN A C 1
ATOM 693 O O . GLN A 1 85 ? -7.02 2.824 8.016 1 90.5 85 GLN A O 1
ATOM 698 N N . LEU A 1 86 ? -7.535 4.879 8.641 1 92.94 86 LEU A N 1
ATOM 699 C CA . LEU A 1 86 ? -6.203 5.402 8.367 1 92.94 86 LEU A CA 1
ATOM 700 C C . LEU A 1 86 ? -5.156 4.711 9.242 1 92.94 86 LEU A C 1
ATOM 702 O O . LEU A 1 86 ? -4.102 4.309 8.75 1 92.94 86 LEU A O 1
ATOM 706 N N . ARG A 1 87 ? -5.469 4.531 10.492 1 90.75 87 ARG A N 1
ATOM 707 C CA . ARG A 1 87 ? -4.547 3.867 11.414 1 90.75 87 ARG A CA 1
ATOM 708 C C . ARG A 1 87 ? -4.316 2.418 11 1 90.75 87 ARG A C 1
ATOM 710 O O . ARG A 1 87 ? -3.176 1.945 10.992 1 90.75 87 ARG A O 1
ATOM 717 N N . VAL A 1 88 ? -5.371 1.777 10.617 1 88.06 88 VAL A N 1
ATOM 718 C CA . VAL A 1 88 ? -5.273 0.379 10.211 1 88.06 88 VAL A CA 1
ATOM 719 C C . VAL A 1 88 ? -4.43 0.266 8.945 1 88.06 88 VAL A C 1
ATOM 721 O O . VAL A 1 88 ? -3.506 -0.549 8.875 1 88.06 88 VAL A O 1
ATOM 724 N N . ASP A 1 89 ? -4.715 1.128 8 1 91 89 ASP A N 1
ATOM 725 C CA . ASP A 1 89 ? -3.965 1.117 6.746 1 91 89 ASP A CA 1
ATOM 726 C C . ASP A 1 89 ? -2.486 1.406 6.988 1 91 89 ASP A C 1
ATOM 728 O O . ASP A 1 89 ? -1.619 0.832 6.328 1 91 89 ASP A O 1
ATOM 732 N N . ALA A 1 90 ? -2.195 2.271 7.93 1 92.06 90 ALA A N 1
ATOM 733 C CA . ALA A 1 90 ? -0.812 2.629 8.234 1 92.06 90 ALA A CA 1
ATOM 734 C C . ALA A 1 90 ? -0.062 1.448 8.844 1 92.06 90 ALA A C 1
ATOM 736 O O . ALA A 1 90 ? 1.094 1.193 8.5 1 92.06 90 ALA A O 1
ATOM 737 N N . ILE A 1 91 ? -0.735 0.76 9.711 1 88.5 91 ILE A N 1
ATOM 738 C CA . ILE A 1 91 ? -0.119 -0.402 10.344 1 88.5 91 ILE A CA 1
ATOM 739 C C . ILE A 1 91 ? 0.134 -1.485 9.297 1 88.5 91 ILE A C 1
ATOM 741 O O . ILE A 1 91 ? 1.232 -2.041 9.227 1 88.5 91 ILE A O 1
ATOM 745 N N . ILE A 1 92 ? -0.861 -1.698 8.477 1 88.06 92 ILE A N 1
ATOM 746 C CA . ILE A 1 92 ? -0.746 -2.729 7.453 1 88.06 92 ILE A CA 1
ATOM 747 C C . ILE A 1 92 ? 0.329 -2.334 6.441 1 88.06 92 ILE A C 1
ATOM 749 O O . ILE A 1 92 ? 1.133 -3.17 6.023 1 88.06 92 ILE A O 1
ATOM 753 N N . GLY A 1 93 ? 0.291 -1.085 6.086 1 89.88 93 GLY A N 1
ATOM 754 C CA . GLY A 1 93 ? 1.327 -0.597 5.191 1 89.88 93 GLY A CA 1
ATOM 755 C C . GLY A 1 93 ? 2.727 -0.751 5.758 1 89.88 93 GLY A C 1
ATOM 756 O O . GLY A 1 93 ? 3.662 -1.091 5.027 1 89.88 93 GLY A O 1
ATOM 757 N N . THR A 1 94 ? 2.885 -0.537 7.047 1 91.31 94 THR A N 1
ATOM 758 C CA . THR A 1 94 ? 4.176 -0.666 7.715 1 91.31 94 THR A CA 1
ATOM 759 C C . THR A 1 94 ? 4.648 -2.115 7.703 1 91.31 94 THR A C 1
ATOM 761 O O . THR A 1 94 ? 5.809 -2.391 7.387 1 91.31 94 THR A O 1
ATOM 764 N N . ILE A 1 95 ? 3.764 -2.965 7.988 1 88.62 95 ILE A N 1
ATOM 765 C CA . ILE A 1 95 ? 4.082 -4.387 7.984 1 88.62 95 ILE A CA 1
ATOM 766 C C . ILE A 1 95 ? 4.422 -4.84 6.566 1 88.62 95 ILE A C 1
ATOM 768 O O . ILE A 1 95 ? 5.355 -5.617 6.363 1 88.62 95 ILE A O 1
ATOM 772 N N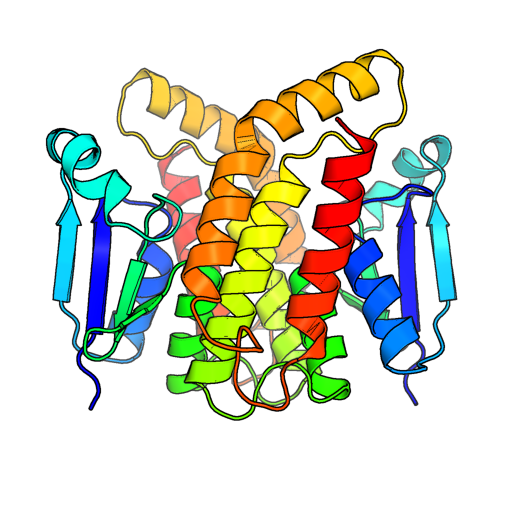 . ASP A 1 96 ? 3.707 -4.312 5.641 1 88.5 96 ASP A N 1
ATOM 773 C CA . ASP A 1 96 ? 3.941 -4.66 4.242 1 88.5 96 ASP A CA 1
ATOM 774 C C . ASP A 1 96 ? 5.324 -4.203 3.787 1 88.5 96 ASP A C 1
ATOM 776 O O . ASP A 1 96 ? 5.973 -4.871 2.979 1 88.5 96 ASP A O 1
ATOM 780 N N . ASP A 1 97 ? 5.742 -3.055 4.227 1 89.81 97 ASP A N 1
ATOM 781 C CA . ASP A 1 97 ? 7.086 -2.586 3.902 1 89.81 97 ASP A CA 1
ATOM 782 C C . ASP A 1 97 ? 8.141 -3.613 4.312 1 89.81 97 ASP A C 1
ATOM 784 O O . ASP A 1 97 ? 9.086 -3.871 3.564 1 89.81 97 ASP A O 1
ATOM 788 N N . PHE A 1 98 ? 7.977 -4.168 5.484 1 89.75 98 PHE A N 1
ATOM 789 C CA . PHE A 1 98 ? 8.898 -5.188 5.965 1 89.75 98 PHE A CA 1
ATOM 790 C C . PHE A 1 98 ? 8.805 -6.445 5.109 1 89.75 98 PHE A C 1
ATOM 792 O O . PHE A 1 98 ? 9.828 -7.008 4.707 1 89.75 98 PHE A O 1
ATOM 799 N N . THR A 1 99 ? 7.621 -6.809 4.773 1 87.31 99 THR A N 1
ATOM 800 C CA . THR A 1 99 ? 7.371 -8.055 4.055 1 87.31 99 THR A CA 1
ATOM 801 C C . THR A 1 99 ? 7.902 -7.973 2.627 1 87.31 99 THR A C 1
ATOM 803 O O . THR A 1 99 ? 8.391 -8.961 2.084 1 87.31 99 THR A O 1
ATOM 806 N N . THR A 1 100 ? 7.785 -6.84 2.053 1 86 100 THR A N 1
ATOM 807 C CA . THR A 1 100 ? 8.227 -6.629 0.679 1 86 100 THR A CA 1
ATOM 808 C C . THR A 1 100 ? 9.734 -6.801 0.563 1 86 100 THR A C 1
ATOM 810 O O . THR A 1 100 ? 10.234 -7.293 -0.452 1 86 100 THR A O 1
ATOM 813 N N . GLY A 1 101 ? 10.453 -6.41 1.581 1 87.62 101 GLY A N 1
ATOM 814 C CA . GLY A 1 101 ? 11.898 -6.508 1.533 1 87.62 101 GLY A CA 1
ATOM 815 C C . GLY A 1 101 ? 12.422 -7.852 2.002 1 87.62 101 GLY A C 1
ATOM 816 O O . GLY A 1 101 ? 13.609 -8.156 1.838 1 87.62 101 GLY A O 1
ATOM 817 N N . PHE A 1 102 ? 11.516 -8.656 2.562 1 90.25 102 PHE A N 1
ATOM 818 C CA . PHE A 1 102 ? 11.914 -9.93 3.143 1 90.25 102 PHE A CA 1
ATOM 819 C C . PHE A 1 102 ? 12.188 -10.961 2.051 1 90.25 102 PHE A C 1
ATOM 821 O O . PHE A 1 102 ? 11.391 -11.117 1.124 1 90.25 102 PHE A O 1
ATOM 828 N N . PRO A 1 103 ? 13.391 -11.625 2.135 1 90.81 103 PRO A N 1
ATOM 829 C CA . PRO A 1 103 ? 13.688 -12.664 1.144 1 90.81 103 PRO A CA 1
ATOM 830 C C . PRO A 1 103 ? 12.906 -13.953 1.384 1 90.81 103 PRO A C 1
ATOM 832 O O . PRO A 1 103 ? 13.328 -14.797 2.18 1 90.81 103 PRO A O 1
ATOM 835 N N . TRP A 1 104 ? 11.883 -14.281 0.622 1 87.88 104 TRP A N 1
ATOM 836 C CA . TRP A 1 104 ? 10.906 -15.328 0.917 1 87.88 104 TRP A CA 1
ATOM 837 C C . TRP A 1 104 ? 11.359 -16.672 0.352 1 87.88 104 TRP A C 1
ATOM 839 O O . TRP A 1 104 ? 10.805 -17.719 0.704 1 87.88 104 TRP A O 1
ATOM 849 N N . MET A 1 105 ? 12.344 -16.703 -0.466 1 85.19 105 MET A N 1
ATOM 850 C CA . MET A 1 105 ? 12.758 -17.969 -1.075 1 85.19 105 MET A CA 1
ATOM 851 C C . MET A 1 105 ? 13.406 -18.891 -0.042 1 85.19 105 MET A C 1
ATOM 853 O O . MET A 1 105 ? 13.875 -18.422 0.999 1 85.19 105 MET A O 1
ATOM 857 N N . ASP A 1 106 ? 13.273 -20.203 -0.214 1 79.5 106 ASP A N 1
ATOM 858 C CA . ASP A 1 106 ? 13.695 -21.188 0.781 1 79.5 106 ASP A CA 1
ATOM 859 C C . ASP A 1 106 ? 15.031 -21.812 0.405 1 79.5 106 ASP A C 1
ATOM 861 O O . ASP A 1 106 ? 15.305 -22.969 0.745 1 79.5 106 ASP A O 1
ATOM 865 N N . SER A 1 107 ? 15.844 -21.109 -0.104 1 84.06 107 SER A N 1
ATOM 866 C CA . SER A 1 107 ? 17.188 -21.609 -0.34 1 84.06 107 SER A CA 1
ATOM 867 C C . SER A 1 107 ? 18.109 -21.312 0.84 1 84.06 107 SER A C 1
ATOM 869 O O . SER A 1 107 ? 17.766 -20.5 1.705 1 84.06 107 SER A O 1
ATOM 871 N N . ASP A 1 108 ? 19.172 -22.156 0.996 1 83.19 108 ASP A N 1
ATOM 872 C CA . ASP A 1 108 ? 20.125 -21.906 2.078 1 83.19 108 ASP A CA 1
ATOM 873 C C . ASP A 1 108 ? 20.594 -20.453 2.08 1 83.19 108 ASP A C 1
ATOM 875 O O . ASP A 1 108 ? 20.703 -19.828 3.139 1 83.19 108 ASP A O 1
ATOM 879 N N . LYS A 1 109 ? 20.984 -20.016 1.023 1 85.62 109 LYS A N 1
ATOM 880 C CA . LYS A 1 109 ? 21.391 -18.609 0.899 1 85.62 109 LYS A CA 1
ATOM 881 C C . LYS A 1 109 ? 20.281 -17.672 1.366 1 85.62 109 LYS A C 1
ATOM 883 O O . LYS A 1 109 ? 20.547 -16.672 2.043 1 85.62 109 LYS A O 1
ATOM 888 N N . ASP A 1 110 ? 19.094 -18.109 1.152 1 85.88 110 ASP A N 1
ATOM 889 C CA . ASP A 1 110 ? 17.984 -17.234 1.516 1 85.88 110 ASP A CA 1
ATOM 890 C C . ASP A 1 110 ? 17.719 -17.297 3.018 1 85.88 110 ASP A C 1
ATOM 892 O O . ASP A 1 110 ? 17.297 -16.297 3.615 1 85.88 110 ASP A O 1
ATOM 896 N N . LYS A 1 111 ? 18.031 -18.406 3.512 1 87.88 111 LYS A N 1
ATOM 897 C CA . LYS A 1 111 ? 17.859 -18.484 4.961 1 87.88 111 LYS A CA 1
ATOM 898 C C . LYS A 1 111 ? 18.812 -17.531 5.676 1 87.88 111 LYS A C 1
ATOM 900 O O . LYS A 1 111 ? 18.422 -16.875 6.652 1 87.88 111 LYS A O 1
ATOM 905 N N . LYS A 1 112 ? 19.953 -17.5 5.211 1 91.12 112 LYS A N 1
ATOM 906 C CA . LYS A 1 112 ? 20.906 -16.547 5.766 1 91.12 112 LYS A CA 1
ATOM 907 C C . LYS A 1 112 ? 20.453 -15.117 5.539 1 91.12 112 LYS A C 1
ATOM 909 O O . LYS A 1 112 ? 20.547 -14.281 6.441 1 91.12 112 LYS A O 1
ATOM 914 N N . ASN A 1 113 ? 19.953 -14.844 4.371 1 92.25 113 ASN A N 1
ATOM 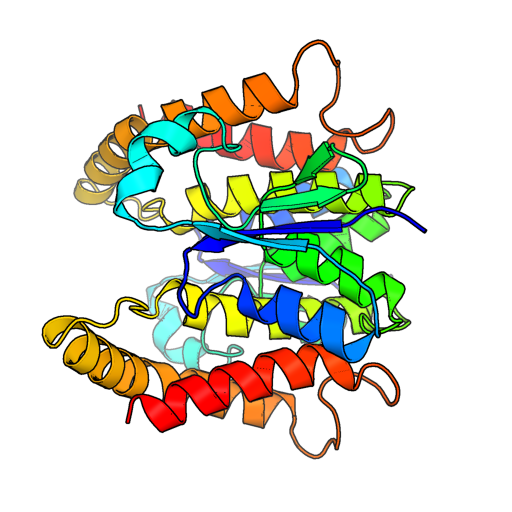915 C CA . ASN A 1 113 ? 19.453 -13.516 4.035 1 92.25 113 ASN A CA 1
ATOM 916 C C . ASN A 1 113 ? 18.25 -13.141 4.887 1 92.25 113 ASN A C 1
ATOM 918 O O . ASN A 1 113 ? 18.078 -11.977 5.258 1 92.25 113 ASN A O 1
ATOM 922 N N . GLN A 1 114 ? 17.469 -14.133 5.113 1 90.94 114 GLN A N 1
ATOM 923 C CA . GLN A 1 114 ? 16.297 -13.914 5.961 1 90.94 114 GLN A CA 1
ATOM 924 C C . GLN A 1 114 ? 16.719 -13.5 7.371 1 90.94 114 GLN A C 1
ATOM 926 O O . GLN A 1 114 ? 16.172 -12.547 7.934 1 90.94 114 GLN A O 1
ATOM 931 N N . LYS A 1 115 ? 17.625 -14.203 7.898 1 92.69 115 LYS A N 1
ATOM 932 C CA . LYS A 1 115 ? 18.141 -13.891 9.234 1 92.69 115 LYS A CA 1
ATOM 933 C C . LYS A 1 115 ? 18.75 -12.492 9.273 1 92.69 115 LYS A C 1
ATOM 935 O O . LYS A 1 115 ? 18.453 -11.703 10.172 1 92.69 115 LYS A O 1
ATOM 940 N N . GLU A 1 116 ? 19.578 -12.203 8.352 1 94.5 116 GLU A N 1
ATOM 941 C CA . GLU A 1 116 ? 20.219 -10.898 8.289 1 94.5 116 GLU A CA 1
ATOM 942 C C . GLU A 1 116 ? 19.203 -9.781 8.148 1 94.5 116 GLU A C 1
ATOM 944 O O . GLU A 1 116 ? 19.312 -8.742 8.797 1 94.5 116 GLU A O 1
ATOM 949 N N . TYR A 1 117 ? 18.25 -10.047 7.266 1 94.19 117 TYR A N 1
ATOM 950 C CA . TYR A 1 117 ? 17.188 -9.062 7.059 1 94.19 117 TYR A CA 1
ATOM 951 C C . TYR A 1 117 ? 16.406 -8.828 8.344 1 94.19 117 TYR A C 1
ATOM 953 O O . TYR A 1 117 ? 16.172 -7.68 8.727 1 94.19 117 TYR A O 1
ATOM 961 N N . ALA A 1 118 ? 16.047 -9.875 8.977 1 92.44 118 ALA A N 1
ATOM 962 C CA . ALA A 1 118 ? 15.281 -9.781 10.219 1 92.44 118 ALA A CA 1
ATOM 963 C C . ALA A 1 118 ? 16.078 -9.047 11.297 1 92.44 118 ALA A C 1
ATOM 965 O O . ALA A 1 118 ? 15.547 -8.172 11.977 1 92.44 118 ALA A O 1
ATOM 966 N N . GLU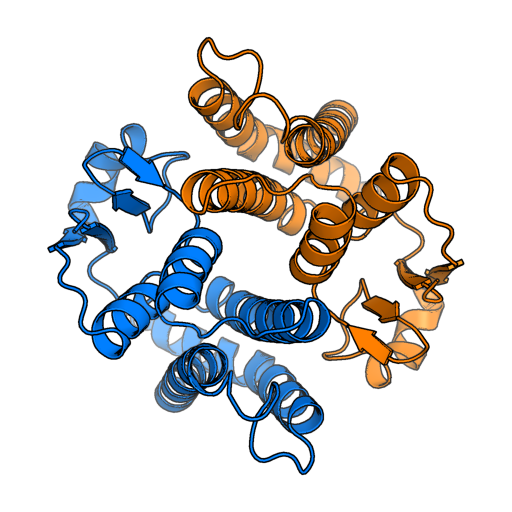 A 1 119 ? 17.281 -9.375 11.438 1 93.38 119 GLU A N 1
ATOM 967 C CA . GLU A 1 119 ? 18.125 -8.742 12.445 1 93.38 119 GLU A CA 1
ATOM 968 C C . GLU A 1 119 ? 18.281 -7.25 12.18 1 93.38 119 GLU A C 1
ATOM 970 O O . GLU A 1 119 ? 18.344 -6.449 13.117 1 93.38 119 GLU A O 1
ATOM 975 N N . LYS A 1 120 ? 18.312 -6.984 10.977 1 93.69 120 LYS A N 1
ATOM 976 C CA . LYS A 1 120 ? 18.547 -5.598 10.594 1 93.69 120 LYS A CA 1
ATOM 977 C C . LYS A 1 120 ? 17.281 -4.758 10.734 1 93.69 120 LYS A C 1
ATOM 979 O O . LYS A 1 120 ? 17.344 -3.621 11.211 1 93.69 120 LYS A O 1
ATOM 984 N N . PHE A 1 121 ? 16.188 -5.305 10.414 1 92 121 PHE A N 1
ATOM 985 C CA . PHE A 1 121 ? 15.023 -4.445 10.219 1 92 121 PHE A CA 1
ATOM 986 C C . PHE A 1 121 ? 13.938 -4.762 11.242 1 92 121 PHE A C 1
ATOM 988 O O . PHE A 1 121 ? 13.055 -3.938 11.5 1 92 121 PHE A O 1
ATOM 995 N N . ALA A 1 122 ? 13.938 -5.871 11.844 1 91.88 122 ALA A N 1
ATOM 996 C CA . ALA A 1 122 ? 12.875 -6.273 12.758 1 91.88 122 ALA A CA 1
ATOM 997 C C . ALA A 1 122 ? 12.836 -5.363 13.984 1 91.88 122 ALA A C 1
ATOM 999 O O . ALA A 1 122 ? 11.758 -5 14.461 1 91.88 122 ALA A O 1
ATOM 1000 N N . PRO A 1 123 ? 14.008 -4.996 14.516 1 91.94 123 PRO A N 1
ATOM 1001 C CA . PRO A 1 123 ? 13.969 -4.172 15.727 1 91.94 123 PRO A CA 1
ATOM 1002 C C . PRO A 1 123 ? 13.219 -2.857 15.523 1 91.94 123 PRO A C 1
ATOM 1004 O O . PRO A 1 123 ? 12.422 -2.459 16.375 1 91.94 123 PRO A O 1
ATOM 1007 N N . GLN A 1 124 ? 13.43 -2.219 14.445 1 90.12 124 GLN A N 1
ATOM 1008 C CA . GLN A 1 124 ? 12.734 -0.967 14.172 1 90.12 124 GLN A CA 1
ATOM 1009 C C . GLN A 1 124 ? 11.234 -1.197 14.016 1 90.12 124 GLN A C 1
ATOM 1011 O O . GLN A 1 124 ? 10.422 -0.421 14.531 1 90.12 124 GLN A O 1
ATOM 1016 N N . LEU A 1 125 ? 10.914 -2.201 13.289 1 91 125 LEU A N 1
ATOM 1017 C CA . LEU A 1 125 ? 9.508 -2.531 13.102 1 91 125 LEU A CA 1
ATOM 1018 C C . LEU A 1 125 ? 8.836 -2.82 14.438 1 91 125 LEU A C 1
ATOM 1020 O O . LEU A 1 125 ? 7.797 -2.238 14.758 1 91 125 LEU A O 1
ATOM 1024 N N . LEU A 1 126 ? 9.477 -3.682 15.219 1 88.88 126 LEU A N 1
ATOM 1025 C CA . LEU A 1 126 ? 8.883 -4.117 16.484 1 88.88 126 LEU A CA 1
ATOM 1026 C C . LEU A 1 126 ? 8.797 -2.959 17.469 1 88.88 126 LEU A C 1
ATOM 1028 O O . LEU A 1 126 ? 7.801 -2.818 18.172 1 88.88 126 LEU A O 1
ATOM 1032 N N . SER A 1 127 ? 9.812 -2.184 17.5 1 90.38 127 SER A N 1
ATOM 1033 C CA . SER A 1 127 ? 9.797 -1.017 18.375 1 90.38 127 SER A CA 1
ATOM 1034 C C . SER A 1 127 ? 8.703 -0.038 17.969 1 90.38 127 SER A C 1
ATOM 1036 O O . SER A 1 127 ? 8.016 0.521 18.828 1 90.38 127 SER A O 1
ATOM 1038 N N . GLY A 1 128 ? 8.57 0.211 16.688 1 89.62 128 GLY A N 1
ATOM 1039 C CA . GLY A 1 128 ? 7.52 1.084 16.188 1 89.62 128 GLY A CA 1
ATOM 1040 C C . GLY A 1 128 ? 6.125 0.572 16.484 1 89.62 128 GLY A C 1
ATOM 1041 O O . GLY A 1 128 ? 5.246 1.343 16.875 1 89.62 128 GLY A O 1
ATOM 1042 N N . LEU A 1 129 ? 5.941 -0.709 16.312 1 87.88 129 LEU A N 1
ATOM 1043 C CA . LEU A 1 129 ? 4.648 -1.313 16.625 1 87.88 129 LEU A CA 1
ATOM 1044 C C . LEU A 1 129 ? 4.352 -1.234 18.125 1 87.88 129 LEU A C 1
ATOM 1046 O O . LEU A 1 129 ? 3.211 -0.988 18.516 1 87.88 129 LEU A O 1
ATOM 1050 N N . ASP A 1 130 ? 5.375 -1.427 18.875 1 87.81 130 ASP A N 1
ATOM 1051 C CA . ASP A 1 130 ? 5.219 -1.317 20.328 1 87.81 130 ASP A CA 1
ATOM 1052 C C . ASP A 1 130 ? 4.793 0.093 20.734 1 87.81 130 ASP A C 1
ATOM 1054 O O . ASP A 1 130 ? 3.885 0.266 21.547 1 87.81 130 ASP A O 1
ATOM 1058 N N . LYS A 1 131 ? 5.41 1.064 20.172 1 89.19 131 LYS A N 1
ATOM 1059 C CA . LYS A 1 131 ? 5.078 2.459 20.453 1 89.19 131 LYS A CA 1
ATOM 1060 C C . LYS A 1 131 ? 3.654 2.785 20 1 89.19 131 LYS A C 1
ATOM 1062 O O . LYS A 1 131 ? 2.938 3.521 20.688 1 89.19 131 LYS A O 1
ATOM 1067 N N . THR A 1 132 ? 3.312 2.266 18.859 1 85.62 132 THR A N 1
ATOM 1068 C CA . THR A 1 132 ? 1.972 2.479 18.328 1 85.62 132 THR A CA 1
ATOM 1069 C C . THR A 1 132 ? 0.921 1.867 19.25 1 85.62 132 THR A C 1
ATOM 1071 O O . THR A 1 132 ? -0.151 2.443 19.438 1 85.62 132 THR A O 1
ATOM 1074 N N . LEU A 1 133 ? 1.203 0.731 19.75 1 82.31 133 LEU A N 1
ATOM 1075 C CA . LEU A 1 133 ? 0.288 0.05 20.656 1 82.31 133 LEU A CA 1
ATOM 1076 C C . LEU A 1 133 ? 0.201 0.784 21.984 1 82.31 133 LEU A C 1
ATOM 1078 O O . LEU A 1 133 ? -0.895 1.002 22.516 1 82.31 133 LEU A O 1
ATOM 1082 N N . GLY A 1 134 ? 1.356 1.204 22.484 1 83 134 GLY A N 1
ATOM 1083 C CA . GLY A 1 134 ? 1.405 1.845 23.781 1 83 134 GLY A CA 1
ATOM 1084 C C . GLY A 1 134 ? 0.772 1.011 24.891 1 83 134 GLY A C 1
ATOM 1085 O O . GLY A 1 134 ? 1.1 -0.167 25.047 1 83 134 GLY A O 1
ATOM 1086 N N . ASP A 1 135 ? -0.24 1.68 25.531 1 83.81 135 ASP A N 1
ATOM 1087 C CA . ASP A 1 135 ? -0.897 1.004 26.656 1 83.81 135 ASP A CA 1
ATOM 1088 C C . ASP A 1 135 ? -2.252 0.438 26.234 1 83.81 135 ASP A C 1
ATOM 1090 O O . ASP A 1 135 ? -3.01 -0.059 27.062 1 83.81 135 ASP A O 1
ATOM 1094 N N . LYS A 1 136 ? -2.473 0.535 25 1 81.5 136 LYS A N 1
ATOM 1095 C CA . LYS A 1 136 ? -3.752 0.049 24.484 1 81.5 136 LYS A CA 1
ATOM 1096 C C . LYS A 1 136 ? -3.721 -1.462 24.281 1 81.5 136 LYS A C 1
ATOM 1098 O O . LYS A 1 136 ? -2.65 -2.051 24.109 1 81.5 136 LYS A O 1
ATOM 1103 N N . SER A 1 137 ? -4.867 -2.047 24.359 1 75.31 137 SER A N 1
ATOM 1104 C CA . SER A 1 137 ? -4.973 -3.48 24.125 1 75.31 137 SER A CA 1
ATOM 1105 C C . SER A 1 137 ? -4.941 -3.793 22.625 1 75.31 137 SER A C 1
ATOM 1107 O O . SER A 1 137 ? -4.547 -4.887 22.219 1 75.31 137 SER A O 1
ATOM 1109 N N . TRP A 1 138 ? -5.367 -2.637 21.844 1 76.81 138 TRP A N 1
ATOM 1110 C CA . TRP A 1 138 ? -5.441 -2.834 20.406 1 76.81 138 TRP A CA 1
ATOM 1111 C C . TRP A 1 138 ? -4.891 -1.624 19.656 1 76.81 138 TRP A C 1
ATOM 1113 O O . TRP A 1 138 ? -4.883 -0.511 20.188 1 76.81 138 TRP A O 1
ATOM 1123 N N . PHE A 1 139 ? -4.363 -1.924 18.484 1 77.12 139 PHE A N 1
ATOM 1124 C CA . PHE A 1 139 ? -3.787 -0.846 17.688 1 77.12 139 PHE A CA 1
ATOM 1125 C C . PHE A 1 139 ? -4.848 0.185 17.312 1 77.12 139 PHE A C 1
ATOM 1127 O O . PHE A 1 139 ? -4.562 1.383 17.25 1 77.12 139 PHE A O 1
ATOM 1134 N N . VAL A 1 140 ? -6.039 -0.322 16.938 1 76.56 140 VAL A N 1
ATOM 1135 C CA . VAL A 1 140 ? -7.078 0.6 16.5 1 76.56 140 VAL A CA 1
ATOM 1136 C C . VAL A 1 140 ? -8.391 0.286 17.203 1 76.56 140 VAL A C 1
ATOM 1138 O O . VAL A 1 140 ? -8.906 -0.831 17.109 1 76.56 140 VAL A O 1
ATOM 1141 N N . GLY A 1 141 ? -9 1.253 17.875 1 65.19 141 GLY A N 1
ATOM 1142 C CA . GLY A 1 141 ? -10.289 1.182 18.531 1 65.19 141 GLY A CA 1
ATOM 1143 C C . GLY A 1 141 ? -10.609 -0.198 19.078 1 65.19 141 GLY A C 1
ATOM 1144 O O . GLY A 1 141 ? -9.766 -1.094 19.047 1 65.19 141 GLY A O 1
ATOM 1145 N N . ASP A 1 142 ? -11.758 -0.412 19.781 1 59.25 142 ASP A N 1
ATOM 1146 C CA . ASP A 1 142 ? -12.219 -1.626 20.438 1 59.25 142 ASP A CA 1
ATOM 1147 C C . ASP A 1 142 ? -12.578 -2.711 19.438 1 59.25 142 ASP A C 1
ATOM 1149 O O . ASP A 1 142 ? -12.656 -3.891 19.781 1 59.25 142 ASP A O 1
ATOM 1153 N N . SER A 1 143 ? -12.922 -2.336 18.266 1 51.28 143 SER A N 1
ATOM 1154 C CA . SER A 1 143 ? -13.492 -3.314 17.344 1 51.28 143 SER A CA 1
ATOM 1155 C C . SER A 1 143 ? -12.453 -3.789 16.328 1 51.28 143 SER A C 1
ATOM 1157 O O . SER A 1 143 ? -12.625 -4.844 15.711 1 51.28 143 SER A O 1
ATOM 1159 N N . VAL A 1 144 ? -11.516 -2.947 15.844 1 56.44 144 VAL A N 1
ATOM 1160 C CA . VAL A 1 144 ? -10.719 -3.242 14.656 1 56.44 144 VAL A CA 1
ATOM 1161 C C . VAL A 1 144 ? -9.523 -4.109 15.031 1 56.44 144 VAL A C 1
ATOM 1163 O O . VAL A 1 144 ? -8.391 -3.623 15.102 1 56.44 144 VAL A O 1
ATOM 1166 N N . LYS A 1 145 ? -9.898 -5.199 15.836 1 54.22 145 LYS A N 1
ATOM 1167 C CA . LYS A 1 145 ? -9 -6.172 16.453 1 54.22 145 LYS A CA 1
ATOM 1168 C C . LYS A 1 145 ? -8.156 -6.891 15.406 1 54.22 145 LYS A C 1
ATOM 1170 O O . LYS A 1 145 ? -6.961 -7.098 15.594 1 54.22 145 LYS A O 1
ATOM 1175 N N . ALA A 1 146 ? -8.727 -7.152 14.195 1 57.31 146 ALA A N 1
ATOM 1176 C CA . ALA A 1 146 ? -8.266 -8.438 13.672 1 57.31 146 ALA A CA 1
ATOM 1177 C C . ALA A 1 146 ? -7.219 -8.242 12.578 1 57.31 146 ALA A C 1
ATOM 1179 O O . ALA A 1 146 ? -6.203 -8.938 12.547 1 57.31 146 ALA A O 1
ATOM 1180 N N . ILE A 1 147 ? -7.363 -7.129 11.75 1 60.91 147 ILE A N 1
ATOM 1181 C CA . ILE A 1 147 ? -6.488 -7.23 10.586 1 60.91 147 ILE A CA 1
ATOM 1182 C C . ILE A 1 147 ? -5.07 -6.812 10.961 1 60.91 147 ILE A C 1
ATOM 1184 O O . ILE A 1 147 ? -4.098 -7.445 10.547 1 60.91 147 ILE A O 1
ATOM 1188 N N . GLY A 1 148 ? -5.062 -5.777 11.773 1 63.78 148 GLY A N 1
ATOM 1189 C CA . GLY A 1 148 ? -3.736 -5.398 12.234 1 63.78 148 GLY A CA 1
ATOM 1190 C C . GLY A 1 148 ? -3.057 -6.484 13.055 1 63.78 148 GLY A C 1
ATOM 1191 O O . GLY A 1 148 ? -1.867 -6.754 12.867 1 63.78 148 GLY A O 1
ATOM 1192 N N . VAL A 1 149 ? -3.865 -7.102 13.703 1 64.38 149 VAL A N 1
ATOM 1193 C CA . VAL A 1 149 ? -3.326 -8.141 14.57 1 64.38 149 VAL A CA 1
ATOM 1194 C C . VAL A 1 149 ? -2.914 -9.352 13.734 1 64.38 149 VAL A C 1
ATOM 1196 O O . VAL A 1 149 ? -1.851 -9.938 13.953 1 64.38 149 VAL A O 1
ATOM 1199 N N . CYS A 1 150 ? -3.74 -9.586 12.781 1 64.94 150 CYS A N 1
ATOM 1200 C CA . CYS A 1 150 ? -3.42 -10.727 11.93 1 64.94 150 CYS A CA 1
ATOM 1201 C C . CYS A 1 150 ? -2.121 -10.484 11.164 1 64.94 150 CYS A C 1
ATOM 1203 O O . CYS A 1 150 ? -1.243 -11.352 11.141 1 64.94 150 CYS A O 1
ATOM 1205 N N . ALA A 1 151 ? -2.027 -9.289 10.641 1 73.31 151 ALA A N 1
ATOM 1206 C CA . ALA A 1 151 ? -0.821 -8.969 9.883 1 73.31 151 ALA A CA 1
ATOM 1207 C C . ALA A 1 151 ? 0.405 -8.93 10.789 1 73.31 151 ALA A C 1
ATOM 1209 O O . ALA A 1 151 ? 1.462 -9.461 10.438 1 73.31 151 ALA A O 1
ATOM 1210 N N . ALA A 1 152 ? 0.149 -8.422 11.906 1 71.88 152 ALA A N 1
ATOM 1211 C CA . ALA A 1 152 ? 1.256 -8.312 12.852 1 71.88 152 ALA A CA 1
ATOM 1212 C C . ALA A 1 152 ? 1.684 -9.695 13.352 1 71.88 152 ALA A C 1
ATOM 1214 O O . ALA A 1 152 ? 2.879 -9.977 13.461 1 71.88 152 ALA A O 1
ATOM 1215 N N . SER A 1 153 ? 0.752 -10.523 13.648 1 70.62 153 SER A N 1
ATOM 1216 C CA . SER A 1 153 ? 1.059 -11.867 14.133 1 70.62 153 SER A CA 1
ATOM 1217 C C . SER A 1 153 ? 1.833 -12.664 13.086 1 70.62 153 SER A C 1
ATOM 1219 O O . SER A 1 153 ? 2.82 -13.328 13.414 1 70.62 153 SER A O 1
ATOM 1221 N N . TRP A 1 154 ? 1.369 -12.594 11.938 1 76.12 154 TRP A N 1
ATOM 1222 C CA . TRP A 1 154 ? 2.023 -13.312 10.852 1 76.12 154 TRP A CA 1
ATOM 1223 C C . TRP A 1 154 ? 3.459 -12.836 10.672 1 76.12 154 TRP A C 1
ATOM 1225 O O . TRP A 1 154 ? 4.379 -13.648 10.547 1 76.12 154 TRP A O 1
ATOM 1235 N N . VAL A 1 155 ? 3.684 -11.594 10.664 1 77.44 155 VAL A N 1
ATOM 1236 C CA . VAL A 1 155 ? 5.02 -11.039 10.453 1 77.44 155 VAL A CA 1
ATOM 1237 C C . VAL A 1 155 ? 5.922 -11.414 11.625 1 77.44 155 VAL A C 1
ATOM 1239 O O . VAL A 1 155 ? 7.098 -11.734 11.43 1 77.44 155 VAL A O 1
ATOM 1242 N N . LEU A 1 156 ? 5.312 -11.367 12.805 1 74.81 156 LEU A N 1
ATOM 1243 C CA . LEU A 1 156 ? 6.078 -11.742 13.984 1 74.81 156 LEU A CA 1
ATOM 1244 C C . LEU A 1 156 ? 6.523 -13.203 13.898 1 74.81 156 LEU A C 1
ATOM 1246 O O . LEU A 1 156 ? 7.672 -13.523 14.211 1 74.81 156 LEU A O 1
ATOM 1250 N N . GLU A 1 157 ? 5.645 -13.969 13.547 1 76.94 157 GLU A N 1
ATOM 1251 C CA . GLU A 1 157 ? 6 -15.375 13.375 1 76.94 157 GLU A CA 1
ATOM 1252 C C . GLU A 1 157 ? 7.105 -15.539 12.344 1 76.94 157 GLU A C 1
ATOM 1254 O O . GLU A 1 157 ? 8.031 -16.328 12.539 1 76.94 157 GLU A O 1
ATOM 1259 N N . THR A 1 158 ? 7.004 -14.836 11.297 1 77.44 158 THR A N 1
ATOM 1260 C CA . THR A 1 158 ? 8.008 -14.883 10.242 1 77.44 158 THR A CA 1
ATOM 1261 C C . THR A 1 158 ? 9.367 -14.445 10.766 1 77.44 158 THR A C 1
ATOM 1263 O O . THR A 1 158 ? 10.383 -15.086 10.492 1 77.44 158 THR A O 1
ATOM 1266 N N . ILE A 1 159 ? 9.359 -13.414 11.539 1 77 159 ILE A N 1
ATOM 1267 C CA . ILE A 1 159 ? 10.586 -12.883 12.117 1 77 159 ILE A CA 1
ATOM 1268 C C . ILE A 1 159 ? 11.203 -13.922 13.055 1 77 159 ILE A C 1
ATOM 1270 O O . ILE A 1 159 ? 12.406 -14.18 12.992 1 77 159 ILE A O 1
ATOM 1274 N N . ILE A 1 160 ? 10.398 -14.523 13.906 1 75 160 ILE A N 1
ATOM 1275 C CA . ILE A 1 160 ? 10.859 -15.508 14.891 1 75 160 ILE A CA 1
ATOM 1276 C C . ILE A 1 160 ? 11.469 -16.703 14.164 1 75 160 ILE A C 1
ATOM 1278 O O . ILE A 1 160 ? 12.516 -17.219 14.57 1 75 160 ILE A O 1
ATOM 1282 N N . ARG A 1 161 ? 10.867 -17.109 13.172 1 78.69 161 ARG A N 1
ATOM 1283 C CA . ARG A 1 161 ? 11.367 -18.25 12.414 1 78.69 161 ARG A CA 1
ATOM 1284 C C . ARG A 1 161 ? 12.703 -17.938 11.758 1 78.69 161 ARG A C 1
ATOM 1286 O O . ARG A 1 161 ? 13.531 -18.828 11.562 1 78.69 161 ARG A O 1
ATOM 1293 N N . ALA A 1 162 ? 12.875 -16.703 11.406 1 78.38 162 ALA A N 1
ATOM 1294 C CA . ALA A 1 162 ? 14.078 -16.297 10.68 1 78.38 162 ALA A CA 1
ATOM 1295 C C . ALA A 1 162 ? 15.273 -16.156 11.625 1 78.38 162 ALA A C 1
ATOM 1297 O O . ALA A 1 162 ? 16.422 -16.344 11.219 1 78.38 162 ALA A O 1
ATOM 1298 N N . ILE A 1 163 ? 15.086 -15.812 12.883 1 76 163 ILE A N 1
ATOM 1299 C CA . ILE A 1 163 ? 16.188 -15.57 13.812 1 76 163 ILE A CA 1
ATOM 1300 C C . ILE A 1 163 ? 16.484 -16.859 14.586 1 76 163 ILE A C 1
ATOM 1302 O O . ILE A 1 163 ? 17.656 -17.141 14.891 1 76 163 ILE A O 1
ATOM 1306 N N . MET B 1 1 ? -12.703 22.484 10.625 1 85.31 1 MET B N 1
ATOM 1307 C CA . MET B 1 1 ? -11.961 21.562 9.773 1 85.31 1 MET B CA 1
ATOM 1308 C C . MET B 1 1 ? -10.648 21.141 10.43 1 85.31 1 MET B C 1
ATOM 1310 O O . MET B 1 1 ? -10.078 21.906 11.211 1 85.31 1 MET B O 1
ATOM 1314 N N . PRO B 1 2 ? -10.219 19.891 10.258 1 93.75 2 PRO B N 1
ATOM 1315 C CA . PRO B 1 2 ? -8.961 19.484 10.891 1 93.75 2 PRO B CA 1
ATOM 1316 C C . PRO B 1 2 ? -7.758 20.266 10.391 1 93.75 2 PRO B C 1
ATOM 1318 O O . PRO B 1 2 ? -7.785 20.812 9.281 1 93.75 2 PRO B O 1
ATOM 1321 N N . ASN B 1 3 ? -6.836 20.5 11.281 1 97.5 3 ASN B N 1
ATOM 1322 C CA . ASN B 1 3 ? -5.547 21.047 10.875 1 97.5 3 ASN B CA 1
ATOM 1323 C C . ASN B 1 3 ? -4.625 19.953 10.32 1 97.5 3 ASN B C 1
ATOM 1325 O O . ASN B 1 3 ? -4.375 18.953 10.992 1 97.5 3 ASN B O 1
ATOM 1329 N N . TYR B 1 4 ? -4.191 20.219 9.094 1 98.38 4 TYR B N 1
ATOM 1330 C CA . TYR B 1 4 ? -3.312 19.25 8.445 1 98.38 4 TYR B CA 1
ATOM 1331 C C . TYR B 1 4 ? -1.894 19.797 8.328 1 98.38 4 TYR B C 1
ATOM 1333 O O . TYR B 1 4 ? -1.695 20.969 7.988 1 98.38 4 TYR B O 1
ATOM 1341 N N . LYS B 1 5 ? -0.94 18.891 8.633 1 98.56 5 LYS B N 1
ATOM 1342 C CA . LYS B 1 5 ? 0.475 19.188 8.414 1 98.56 5 LYS B CA 1
ATOM 1343 C C . LYS B 1 5 ? 1.182 18 7.762 1 98.56 5 LYS B C 1
ATOM 1345 O O . LYS B 1 5 ? 1.138 16.891 8.281 1 98.56 5 LYS B O 1
ATOM 1350 N N . LEU B 1 6 ? 1.785 18.25 6.586 1 98.31 6 LEU B N 1
ATOM 1351 C CA . LEU B 1 6 ? 2.555 17.234 5.875 1 98.31 6 LEU B CA 1
ATOM 1352 C C . LEU B 1 6 ? 4.051 17.453 6.078 1 98.31 6 LEU B C 1
ATOM 1354 O O . LEU B 1 6 ? 4.566 18.547 5.836 1 98.31 6 LEU B O 1
ATOM 1358 N N . ILE B 1 7 ? 4.695 16.453 6.594 1 98.19 7 ILE B N 1
ATOM 1359 C CA . ILE B 1 7 ? 6.133 16.5 6.828 1 98.19 7 ILE B CA 1
ATOM 1360 C C . ILE B 1 7 ? 6.855 15.594 5.84 1 98.19 7 ILE B C 1
ATOM 1362 O O . ILE B 1 7 ? 6.578 14.391 5.777 1 98.19 7 ILE B O 1
ATOM 1366 N N . TYR B 1 8 ? 7.75 16.172 5.082 1 97.5 8 TYR B N 1
ATOM 1367 C CA . TYR B 1 8 ? 8.539 15.414 4.109 1 97.5 8 TYR B CA 1
ATOM 1368 C C . TYR B 1 8 ? 9.805 16.172 3.74 1 97.5 8 TYR B C 1
ATOM 1370 O O . TYR B 1 8 ? 9.984 17.328 4.129 1 97.5 8 TYR B O 1
ATOM 1378 N N . PHE B 1 9 ? 10.703 15.484 3.066 1 96 9 PHE B N 1
ATOM 1379 C CA . PHE B 1 9 ? 11.93 16.125 2.594 1 96 9 PHE B CA 1
ATOM 1380 C C . PHE B 1 9 ? 11.609 17.188 1.551 1 96 9 PHE B C 1
ATOM 1382 O O . PHE B 1 9 ? 10.555 17.141 0.906 1 96 9 PHE B O 1
ATOM 1389 N N . ASN B 1 10 ? 12.539 18.062 1.504 1 92.56 10 ASN B N 1
ATOM 1390 C CA . ASN B 1 10 ? 12.438 19.062 0.455 1 92.56 10 ASN B CA 1
ATOM 1391 C C . ASN B 1 10 ? 12.789 18.484 -0.913 1 92.56 10 ASN B C 1
ATOM 1393 O O . ASN B 1 10 ? 13.758 18.922 -1.544 1 92.56 10 ASN B O 1
ATOM 1397 N N . LEU B 1 11 ? 12.109 17.5 -1.36 1 86.38 11 LEU B N 1
ATOM 1398 C CA . LEU B 1 11 ? 12.25 16.844 -2.65 1 86.38 11 LEU B CA 1
ATOM 1399 C C . LEU B 1 11 ? 10.922 16.25 -3.107 1 86.38 11 LEU B C 1
ATOM 1401 O O . LEU B 1 11 ? 9.992 16.125 -2.311 1 86.38 11 LEU B O 1
ATOM 1405 N N . GLU B 1 12 ? 10.953 16.016 -4.469 1 82 12 GLU B N 1
ATOM 1406 C CA . GLU B 1 12 ? 9.797 15.289 -4.996 1 82 12 GLU B CA 1
ATOM 1407 C C . GLU B 1 12 ? 9.867 13.805 -4.629 1 82 12 GLU B C 1
ATOM 1409 O O . GLU B 1 12 ? 10.945 13.211 -4.645 1 82 12 GLU B O 1
ATOM 1414 N N . GLY B 1 13 ? 8.914 13.234 -4.164 1 86.75 13 GLY B N 1
ATOM 1415 C CA . GLY B 1 13 ? 8.891 11.828 -3.805 1 86.75 13 GLY B CA 1
ATOM 1416 C C . GLY B 1 13 ? 7.531 11.344 -3.35 1 86.75 13 GLY B C 1
ATOM 1417 O O . GLY B 1 13 ? 6.512 11.664 -3.965 1 86.75 13 GLY B O 1
ATOM 1418 N N . ARG B 1 14 ? 7.531 10.617 -2.287 1 88 14 ARG B N 1
ATOM 1419 C CA . ARG B 1 14 ? 6.355 9.867 -1.857 1 88 14 ARG B CA 1
ATOM 1420 C C . ARG B 1 14 ? 5.297 10.797 -1.277 1 88 14 ARG B C 1
ATOM 1422 O O . ARG B 1 14 ? 4.133 10.414 -1.13 1 88 14 ARG B O 1
ATOM 1429 N N . ALA B 1 15 ? 5.656 12.016 -0.994 1 92.06 15 ALA B N 1
ATOM 1430 C CA . ALA B 1 15 ? 4.691 12.938 -0.406 1 92.06 15 ALA B CA 1
ATOM 1431 C C . ALA B 1 15 ? 3.859 13.625 -1.485 1 92.06 15 ALA B C 1
ATOM 1433 O O . ALA B 1 15 ? 2.838 14.25 -1.188 1 92.06 15 ALA B O 1
ATOM 1434 N N . GLU B 1 16 ? 4.262 13.516 -2.752 1 88 16 GLU B N 1
ATOM 1435 C CA . GLU B 1 16 ? 3.629 14.281 -3.82 1 88 16 GLU B CA 1
ATOM 1436 C C . GLU B 1 16 ? 2.166 13.883 -3.994 1 88 16 GLU B C 1
ATOM 1438 O O . GLU B 1 16 ? 1.324 14.719 -4.324 1 88 16 GLU B O 1
ATOM 1443 N N . ILE B 1 17 ? 1.877 12.656 -3.773 1 85.56 17 ILE B N 1
ATOM 1444 C CA . ILE B 1 17 ? 0.493 12.219 -3.92 1 85.56 17 ILE B CA 1
ATOM 1445 C C . ILE B 1 17 ? -0.388 12.953 -2.91 1 85.56 17 ILE B C 1
ATOM 1447 O O . ILE B 1 17 ? -1.528 13.312 -3.217 1 85.56 17 ILE B O 1
ATOM 1451 N N . LEU B 1 18 ? 0.113 13.172 -1.744 1 92 18 LEU B N 1
ATOM 1452 C CA . LEU B 1 18 ? -0.65 13.898 -0.735 1 92 18 LEU B CA 1
ATOM 1453 C C . LEU B 1 18 ? -0.808 15.359 -1.125 1 92 18 LEU B C 1
ATOM 1455 O O . LEU B 1 18 ? -1.892 15.938 -0.98 1 92 18 LEU B O 1
ATOM 1459 N N . ARG B 1 19 ? 0.225 15.938 -1.664 1 91.62 19 ARG B N 1
ATOM 1460 C CA . ARG B 1 19 ? 0.163 17.328 -2.1 1 91.62 19 ARG B CA 1
ATOM 1461 C C . ARG B 1 19 ? -0.865 17.516 -3.211 1 91.62 19 ARG B C 1
ATOM 1463 O O . ARG B 1 19 ? -1.615 18.5 -3.215 1 91.62 19 ARG B O 1
ATOM 1470 N N . TYR B 1 20 ? -0.89 16.594 -4.066 1 86.75 20 TYR B N 1
ATOM 1471 C CA . TYR B 1 20 ? -1.873 16.656 -5.141 1 86.75 20 TYR B CA 1
ATOM 1472 C C . TYR B 1 20 ? -3.291 16.547 -4.59 1 86.75 20 TYR B C 1
ATOM 1474 O O . TYR B 1 20 ? -4.191 17.266 -5.035 1 86.75 20 TYR B O 1
ATOM 1482 N N . LEU B 1 21 ? -3.521 15.68 -3.674 1 88.69 21 LEU B N 1
ATOM 1483 C CA . LEU B 1 21 ? -4.848 15.484 -3.102 1 88.69 21 LEU B CA 1
ATOM 1484 C C . LEU B 1 21 ? -5.301 16.719 -2.338 1 88.69 21 LEU B C 1
ATOM 1486 O O . LEU B 1 21 ? -6.469 17.109 -2.408 1 88.69 21 LEU B O 1
ATOM 1490 N N . PHE B 1 22 ? -4.375 17.344 -1.613 1 92.25 22 PHE B N 1
ATOM 1491 C CA . PHE B 1 22 ? -4.695 18.594 -0.94 1 92.25 22 PHE B CA 1
ATOM 1492 C C . PHE B 1 22 ? -5.102 19.672 -1.949 1 92.25 22 PHE B C 1
ATOM 1494 O O . PHE B 1 22 ? -6.098 20.375 -1.752 1 92.25 22 PHE B O 1
ATOM 1501 N N . ALA B 1 23 ? -4.355 19.75 -3 1 88.56 23 ALA B N 1
ATOM 1502 C CA . ALA B 1 23 ? -4.637 20.75 -4.035 1 88.56 23 ALA B CA 1
ATOM 1503 C C . ALA B 1 23 ? -5.973 20.469 -4.719 1 88.56 23 ALA B C 1
ATOM 1505 O O . ALA B 1 23 ? -6.793 21.375 -4.879 1 88.56 23 ALA B O 1
ATOM 1506 N N . PHE B 1 24 ? -6.191 19.25 -5.055 1 84.31 24 PHE B N 1
ATOM 1507 C CA . PHE B 1 24 ? -7.41 18.844 -5.742 1 84.31 24 PHE B CA 1
ATOM 1508 C C . PHE B 1 24 ? -8.633 19.125 -4.879 1 84.31 24 PHE B C 1
ATOM 1510 O O . PHE B 1 24 ? -9.688 19.516 -5.395 1 84.31 24 PHE B O 1
ATOM 1517 N N . SER B 1 25 ? -8.508 18.906 -3.623 1 87.5 25 SER B N 1
ATOM 1518 C CA . SER B 1 25 ? -9.641 19.016 -2.709 1 87.5 25 SER B CA 1
ATOM 1519 C C . SER B 1 25 ? -9.75 20.422 -2.135 1 87.5 25 SER B C 1
ATOM 1521 O O . SER B 1 25 ? -10.664 20.719 -1.365 1 87.5 25 SER B O 1
ATOM 1523 N N . ASN B 1 26 ? -8.836 21.234 -2.441 1 92 26 ASN B N 1
ATOM 1524 C CA . ASN B 1 26 ? -8.773 22.609 -1.92 1 92 26 ASN B CA 1
ATOM 1525 C C . ASN B 1 26 ? -8.773 22.625 -0.394 1 92 26 ASN B C 1
ATOM 1527 O O . ASN B 1 26 ? -9.539 23.359 0.223 1 92 26 ASN B O 1
ATOM 1531 N N . ILE B 1 27 ? -8 21.75 0.124 1 94.06 27 ILE B N 1
ATOM 1532 C CA . ILE B 1 27 ? -7.82 21.672 1.569 1 94.06 27 ILE B CA 1
ATOM 1533 C C . ILE B 1 27 ? -6.496 22.328 1.958 1 94.06 27 ILE B C 1
ATOM 1535 O O . ILE B 1 27 ? -5.449 22.016 1.386 1 94.06 27 ILE B O 1
ATOM 1539 N N . ASP B 1 28 ? -6.602 23.219 2.896 1 96.62 28 ASP B N 1
ATOM 1540 C CA . ASP B 1 28 ? -5.383 23.859 3.4 1 96.62 28 ASP B CA 1
ATOM 1541 C C . ASP B 1 28 ? -4.598 22.891 4.293 1 96.62 28 ASP B C 1
ATOM 1543 O O . ASP B 1 28 ? -5.188 22.109 5.031 1 96.62 28 ASP B O 1
ATOM 1547 N N . TYR B 1 29 ? -3.27 23.016 4.141 1 98.06 29 TYR B N 1
ATOM 1548 C CA . TYR B 1 29 ? -2.383 22.234 4.996 1 98.06 29 TYR B CA 1
ATOM 1549 C C . TYR B 1 29 ? -1.03 22.922 5.148 1 98.06 29 TYR B C 1
ATOM 1551 O O . TYR B 1 29 ? -0.662 23.766 4.332 1 98.06 29 TYR B O 1
ATOM 1559 N N . GLU B 1 30 ? -0.376 22.656 6.164 1 98.44 30 GLU B N 1
ATOM 1560 C CA . GLU B 1 30 ? 1.011 23.078 6.328 1 98.44 30 GLU B CA 1
ATOM 1561 C C . GLU B 1 30 ? 1.971 22.094 5.66 1 98.44 30 GLU B C 1
ATOM 1563 O O . GLU B 1 30 ? 1.943 20.891 5.953 1 98.44 30 GLU B O 1
ATOM 1568 N N . ASP B 1 31 ? 2.789 22.562 4.781 1 98 31 ASP B N 1
ATOM 1569 C CA . ASP B 1 31 ? 3.799 21.75 4.102 1 98 31 ASP B CA 1
ATOM 1570 C C . ASP B 1 31 ? 5.176 21.938 4.738 1 98 31 ASP B C 1
ATOM 1572 O O . ASP B 1 31 ? 5.93 22.828 4.34 1 98 31 ASP B O 1
ATOM 1576 N N . GLN B 1 32 ? 5.496 21.156 5.664 1 97.75 32 GLN B N 1
ATOM 1577 C CA . GLN B 1 32 ? 6.809 21.25 6.297 1 97.75 32 GLN B CA 1
ATOM 1578 C C . GLN B 1 32 ? 7.852 20.438 5.527 1 97.75 32 GLN B C 1
ATOM 1580 O O . GLN B 1 32 ? 7.789 19.203 5.492 1 97.75 32 GLN B O 1
ATOM 1585 N N . ARG B 1 33 ? 8.773 21.062 5 1 96.94 33 ARG B N 1
ATOM 1586 C CA . ARG B 1 33 ? 9.852 20.453 4.227 1 96.94 33 ARG B CA 1
ATOM 1587 C C . ARG B 1 33 ? 11.141 20.391 5.035 1 96.94 33 ARG B C 1
ATOM 1589 O O . ARG B 1 33 ? 11.602 21.422 5.547 1 96.94 33 ARG B O 1
ATOM 1596 N N . ILE B 1 34 ? 11.625 19.219 5.125 1 96.12 34 ILE B N 1
ATOM 1597 C CA . ILE B 1 34 ? 12.812 18.953 5.934 1 96.12 34 ILE B CA 1
ATOM 1598 C C . ILE B 1 34 ? 14.039 18.859 5.035 1 96.12 34 ILE B C 1
ATOM 1600 O O . ILE B 1 34 ? 14.008 18.203 3.996 1 96.12 34 ILE B O 1
ATOM 1604 N N . GLU B 1 35 ? 15.086 19.562 5.465 1 95.5 35 GLU B N 1
ATOM 1605 C CA . GLU B 1 35 ? 16.375 19.391 4.793 1 95.5 35 GLU B CA 1
ATOM 1606 C C . GLU B 1 35 ? 17.078 18.125 5.281 1 95.5 35 GLU B C 1
ATOM 1608 O O . GLU B 1 35 ? 17 17.781 6.461 1 95.5 35 GLU B O 1
ATOM 1613 N N . PHE B 1 36 ? 17.797 17.516 4.414 1 92.25 36 PHE B N 1
ATOM 1614 C CA . PHE B 1 36 ? 18.469 16.266 4.73 1 92.25 36 PHE B CA 1
ATOM 1615 C C . PHE B 1 36 ? 19.406 16.438 5.918 1 92.25 36 PHE B C 1
ATOM 1617 O O . PHE B 1 36 ? 19.562 15.531 6.734 1 92.25 36 PHE B O 1
ATOM 1624 N N . ALA B 1 37 ? 20 17.562 5.996 1 95 37 ALA B N 1
ATOM 1625 C CA . ALA B 1 37 ? 20.953 17.844 7.07 1 95 37 ALA B CA 1
ATOM 1626 C C . ALA B 1 37 ? 20.266 17.781 8.438 1 95 37 ALA B C 1
ATOM 1628 O O . ALA B 1 37 ? 20.906 17.469 9.445 1 95 37 ALA B O 1
ATOM 1629 N N . ASP B 1 38 ? 18.969 17.969 8.523 1 96.31 38 ASP B N 1
ATOM 1630 C CA . ASP B 1 38 ? 18.219 18.016 9.773 1 96.31 38 ASP B CA 1
ATOM 1631 C C . ASP B 1 38 ? 17.625 16.641 10.109 1 96.31 38 ASP B C 1
ATOM 1633 O O . ASP B 1 38 ? 17.141 16.422 11.227 1 96.31 38 ASP B O 1
ATOM 1637 N N . TRP B 1 39 ? 17.688 15.734 9.203 1 95.25 39 TRP B N 1
ATOM 1638 C CA . TRP B 1 39 ? 16.984 14.469 9.305 1 95.25 39 TRP B CA 1
ATOM 1639 C C . TRP B 1 39 ? 17.516 13.641 10.469 1 95.25 39 TRP B C 1
ATOM 1641 O O . TRP B 1 39 ? 16.734 13.109 11.266 1 95.25 39 TRP B O 1
ATOM 1651 N N . PRO B 1 40 ? 18.828 13.57 10.703 1 96.31 40 PRO B N 1
ATOM 1652 C CA . PRO B 1 40 ? 19.312 12.727 11.797 1 96.31 40 PRO B CA 1
ATOM 1653 C C . PRO B 1 40 ? 18.75 13.141 13.156 1 96.31 40 PRO B C 1
ATOM 1655 O O . PRO B 1 40 ? 18.453 12.281 13.992 1 96.31 40 PRO B O 1
ATOM 1658 N N . ALA B 1 41 ? 18.531 14.383 13.391 1 96.62 41 ALA B N 1
ATOM 1659 C CA . ALA B 1 41 ? 18.016 14.875 14.664 1 96.62 41 ALA B CA 1
ATOM 1660 C C . ALA B 1 41 ? 16.5 14.641 14.766 1 96.62 41 ALA B C 1
ATOM 1662 O O . ALA B 1 41 ? 15.977 14.438 15.859 1 96.62 41 ALA B O 1
ATOM 1663 N N . LEU B 1 42 ? 15.852 14.625 13.648 1 95.5 42 LEU B N 1
ATOM 1664 C CA . LEU B 1 42 ? 14.398 14.531 13.617 1 95.5 42 LEU B CA 1
ATOM 1665 C C . LEU B 1 42 ? 13.945 13.078 13.578 1 95.5 42 LEU B C 1
ATOM 1667 O O . LEU B 1 42 ? 12.867 12.742 14.086 1 95.5 42 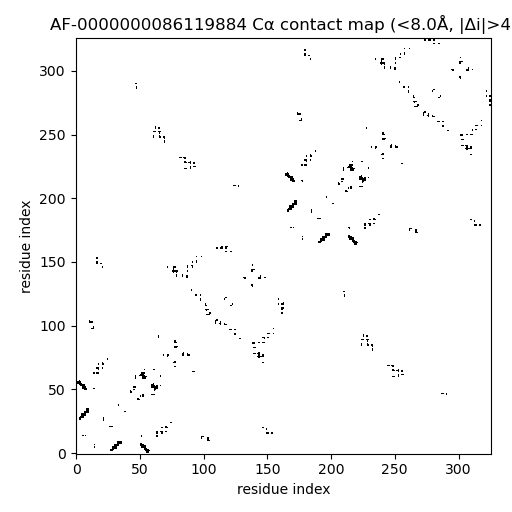LEU B O 1
ATOM 1671 N N . LYS B 1 43 ? 14.75 12.203 13 1 94.81 43 LYS B N 1
ATOM 1672 C CA . LYS B 1 43 ? 14.398 10.82 12.688 1 94.81 43 LYS B CA 1
ATOM 1673 C C . LYS B 1 43 ? 13.875 10.094 13.922 1 94.81 43 LYS B C 1
ATOM 1675 O O . LYS B 1 43 ? 12.836 9.43 13.859 1 94.81 43 LYS B O 1
ATOM 1680 N N . PRO B 1 44 ? 14.453 10.281 15.094 1 93.19 44 PRO B N 1
ATOM 1681 C CA . PRO B 1 44 ? 13.984 9.523 16.266 1 93.19 44 PRO B CA 1
ATOM 1682 C C . PRO B 1 44 ? 12.594 9.953 16.719 1 93.19 44 PRO B C 1
ATOM 1684 O O . PRO B 1 44 ? 11.93 9.227 17.453 1 93.19 44 PRO B O 1
ATOM 1687 N N . LYS B 1 45 ? 12.117 11.094 16.25 1 92.31 45 LYS B N 1
ATOM 1688 C CA . LYS B 1 45 ? 10.82 11.617 16.656 1 92.31 45 LYS B CA 1
ATOM 1689 C C . LYS B 1 45 ? 9.727 11.242 15.656 1 92.31 45 LYS B C 1
ATOM 1691 O O . LYS B 1 45 ? 8.547 11.484 15.906 1 92.31 45 LYS B O 1
ATOM 1696 N N . ILE B 1 46 ? 10.156 10.703 14.531 1 93.75 46 ILE B N 1
ATOM 1697 C CA . ILE B 1 46 ? 9.25 10.359 13.445 1 93.75 46 ILE B CA 1
ATOM 1698 C C . ILE B 1 46 ? 8.836 8.891 13.562 1 93.75 46 ILE B C 1
ATOM 1700 O O . ILE B 1 46 ? 9.672 8.023 13.789 1 93.75 46 ILE B O 1
ATOM 1704 N N . PRO B 1 47 ? 7.492 8.672 13.492 1 91 47 PRO B N 1
ATOM 1705 C CA . PRO B 1 47 ? 7.047 7.277 13.547 1 91 47 PRO B CA 1
ATOM 1706 C C . PRO B 1 47 ? 7.809 6.379 12.57 1 91 47 PRO B C 1
ATOM 1708 O O . PRO B 1 47 ? 7.867 6.668 11.375 1 91 47 PRO B O 1
ATOM 1711 N N . PHE B 1 48 ? 8.438 5.305 13.156 1 93.19 48 PHE B N 1
ATOM 1712 C CA . PHE B 1 48 ? 9.188 4.301 12.406 1 93.19 48 PHE B CA 1
ATOM 1713 C C . PHE B 1 48 ? 10.367 4.934 11.688 1 93.19 48 PHE B C 1
ATOM 1715 O O . PHE B 1 48 ? 11.008 4.297 10.844 1 93.19 48 PHE B O 1
ATOM 1722 N N . GLY B 1 49 ? 10.602 6.262 11.945 1 92.88 49 GLY B N 1
ATOM 1723 C CA . GLY B 1 49 ? 11.75 6.957 11.383 1 92.88 49 GLY B CA 1
ATOM 1724 C C . GLY B 1 49 ? 11.664 7.148 9.883 1 92.88 49 GLY B C 1
ATOM 1725 O O . GLY B 1 49 ? 12.68 7.121 9.188 1 92.88 49 GLY B O 1
ATOM 1726 N N . ARG B 1 50 ? 10.469 7.262 9.375 1 92.38 50 ARG B N 1
ATOM 1727 C CA . ARG B 1 50 ? 10.289 7.375 7.934 1 92.38 50 ARG B CA 1
ATOM 1728 C C . ARG B 1 50 ? 9.344 8.523 7.586 1 92.38 50 ARG B C 1
ATOM 1730 O O . ARG B 1 50 ? 8.359 8.758 8.297 1 92.38 50 ARG B O 1
ATOM 1737 N N . LEU B 1 51 ? 9.609 9.195 6.488 1 95.06 51 LEU B N 1
ATOM 1738 C CA . LEU B 1 51 ? 8.758 10.227 5.91 1 95.06 51 LEU B CA 1
ATOM 1739 C C . LEU B 1 51 ? 8.18 9.766 4.578 1 95.06 51 LEU B C 1
ATOM 1741 O O . LEU B 1 51 ? 8.75 8.898 3.912 1 95.06 51 LEU B O 1
ATOM 1745 N N . PRO B 1 52 ? 7.012 10.188 4.238 1 96.5 52 PRO B N 1
ATOM 1746 C CA . PRO B 1 52 ? 6.223 11.305 4.766 1 96.5 52 PRO B CA 1
ATOM 1747 C C . PRO B 1 52 ? 5.383 10.906 5.977 1 96.5 52 PRO B C 1
ATOM 1749 O O . PRO B 1 52 ? 5.086 9.727 6.168 1 96.5 52 PRO B O 1
ATOM 1752 N N . VAL B 1 53 ? 5.059 11.961 6.785 1 97.75 53 VAL B N 1
ATOM 1753 C CA . VAL B 1 53 ? 4.109 11.875 7.887 1 97.75 53 VAL B CA 1
ATOM 1754 C C . VAL B 1 53 ? 3.029 12.945 7.73 1 97.75 53 VAL B C 1
ATOM 1756 O O . VAL B 1 53 ? 3.328 14.086 7.387 1 97.75 53 VAL B O 1
ATOM 1759 N N . LEU B 1 54 ? 1.78 12.523 7.883 1 98.12 54 LEU B N 1
ATOM 1760 C CA . LEU B 1 54 ? 0.658 13.453 7.93 1 98.12 54 LEU B CA 1
ATOM 1761 C C . LEU B 1 54 ? 0.181 13.656 9.367 1 98.12 54 LEU B C 1
ATOM 1763 O O . LEU B 1 54 ? -0.155 12.695 10.055 1 98.12 54 LEU B O 1
ATOM 1767 N N . GLU B 1 55 ? 0.259 14.875 9.836 1 98.12 55 GLU B N 1
ATOM 1768 C CA . GLU B 1 55 ? -0.339 15.195 11.133 1 98.12 55 GLU B CA 1
ATOM 1769 C C . GLU B 1 55 ? -1.749 15.75 10.961 1 98.12 55 GLU B C 1
ATOM 1771 O O . GLU B 1 55 ? -1.977 16.641 10.141 1 98.12 55 GLU B O 1
ATOM 1776 N N . ILE B 1 56 ? -2.695 15.188 11.695 1 97.88 56 ILE B N 1
ATOM 1777 C CA . ILE B 1 56 ? -4.078 15.648 11.742 1 97.88 56 ILE B CA 1
ATOM 1778 C C . ILE B 1 56 ? -4.434 16.078 13.164 1 97.88 56 ILE B C 1
ATOM 1780 O O . ILE B 1 56 ? -4.5 15.25 14.07 1 97.88 56 ILE B O 1
ATOM 1784 N N . ASP B 1 57 ? -4.625 17.375 13.352 1 97.81 57 ASP B N 1
ATOM 1785 C CA . ASP B 1 57 ? -4.891 17.938 14.664 1 97.81 57 ASP B CA 1
ATOM 1786 C C . ASP B 1 57 ? -3.838 17.5 15.68 1 97.81 57 ASP B C 1
ATOM 1788 O O . ASP B 1 57 ? -4.172 17.094 16.797 1 97.81 57 ASP B O 1
ATOM 1792 N N . GLY B 1 58 ? -2.629 17.438 15.195 1 95.75 58 GLY B N 1
ATOM 1793 C CA . GLY B 1 58 ? -1.507 17.203 16.094 1 95.75 58 GLY B CA 1
ATOM 1794 C C . GLY B 1 58 ? -1.138 15.734 16.203 1 95.75 58 GLY B C 1
ATOM 1795 O O . GLY B 1 58 ? -0.086 15.398 16.766 1 95.75 58 GLY B O 1
ATOM 1796 N N . GLU B 1 59 ? -1.996 14.859 15.703 1 94.31 59 GLU B N 1
ATOM 1797 C CA . GLU B 1 59 ? -1.683 13.43 15.734 1 94.31 59 GLU B CA 1
ATOM 1798 C C . GLU B 1 59 ? -0.988 12.992 14.445 1 94.31 59 GLU B C 1
ATOM 1800 O O . GLU B 1 59 ? -1.405 13.367 13.352 1 94.31 59 GLU B O 1
ATOM 1805 N N . SER B 1 60 ? 0.106 12.148 14.578 1 95.62 60 SER B N 1
ATOM 1806 C CA . SER B 1 60 ? 0.944 11.766 13.445 1 95.62 60 SER B CA 1
ATOM 1807 C C . SER B 1 60 ? 0.488 10.445 12.844 1 95.62 60 SER B C 1
ATOM 1809 O O . SER B 1 60 ? 0.21 9.484 13.578 1 95.62 60 SER B O 1
ATOM 1811 N N . TYR B 1 61 ? 0.454 10.453 11.531 1 95.69 61 TYR B N 1
ATOM 1812 C CA . TYR B 1 61 ? 0.138 9.25 10.773 1 95.69 61 TYR B CA 1
ATOM 1813 C C . TYR B 1 61 ? 1.199 8.977 9.711 1 95.69 61 TYR B C 1
ATOM 1815 O O . TYR B 1 61 ? 1.494 9.844 8.883 1 95.69 61 TYR B O 1
ATOM 1823 N N . ASN B 1 62 ? 1.753 7.777 9.766 1 96 62 ASN B N 1
ATOM 1824 C CA . ASN B 1 62 ? 2.738 7.375 8.766 1 96 62 ASN B CA 1
ATOM 1825 C C . ASN B 1 62 ? 2.084 6.648 7.594 1 96 62 ASN B C 1
ATOM 1827 O O . ASN B 1 62 ? 0.874 6.422 7.598 1 96 62 ASN B O 1
ATOM 1831 N N . GLN B 1 63 ? 2.902 6.367 6.543 1 94 63 GLN B N 1
ATOM 1832 C CA . GLN B 1 63 ? 2.502 5.66 5.332 1 94 63 GLN B CA 1
ATOM 1833 C C . GLN B 1 63 ? 1.713 6.574 4.398 1 94 63 GLN B C 1
ATOM 1835 O O . GLN B 1 63 ? 0.53 6.832 4.625 1 94 63 GLN B O 1
ATOM 1840 N N . SER B 1 64 ? 2.322 6.883 3.324 1 92.44 64 SER B N 1
ATOM 1841 C CA . SER B 1 64 ? 1.77 7.859 2.389 1 92.44 64 SER B CA 1
ATOM 1842 C C . SER B 1 64 ? 0.506 7.328 1.719 1 92.44 64 SER B C 1
ATOM 1844 O O . SER B 1 64 ? -0.454 8.07 1.514 1 92.44 64 SER B O 1
ATOM 1846 N N . LEU B 1 65 ? 0.435 6.051 1.478 1 90.75 65 LEU B N 1
ATOM 1847 C CA . LEU B 1 65 ? -0.75 5.508 0.821 1 90.75 65 LEU B CA 1
ATOM 1848 C C . LEU B 1 65 ? -1.942 5.5 1.772 1 90.75 65 LEU B C 1
ATOM 1850 O O . LEU B 1 65 ? -3.078 5.73 1.354 1 90.75 65 LEU B O 1
ATOM 1854 N N . ALA B 1 66 ? -1.643 5.199 3.014 1 93.12 66 ALA B N 1
ATOM 1855 C CA . ALA B 1 66 ? -2.703 5.258 4.02 1 93.12 66 ALA B CA 1
ATOM 1856 C C . ALA B 1 66 ? -3.26 6.676 4.145 1 93.12 66 ALA B C 1
ATOM 1858 O O . ALA B 1 66 ? -4.477 6.875 4.094 1 93.12 66 ALA B O 1
ATOM 1859 N N . ALA B 1 67 ? -2.383 7.621 4.266 1 94.81 67 ALA B N 1
ATOM 1860 C CA . ALA B 1 67 ? -2.775 9.023 4.375 1 94.81 67 ALA B CA 1
ATOM 1861 C C . ALA B 1 67 ? -3.475 9.5 3.102 1 94.81 67 ALA B C 1
ATOM 1863 O O . ALA B 1 67 ? -4.465 10.227 3.168 1 94.81 67 ALA B O 1
ATOM 1864 N N . GLY B 1 68 ? -2.945 9.062 2.006 1 91.94 68 GLY B N 1
ATOM 1865 C CA . GLY B 1 68 ? -3.551 9.43 0.737 1 91.94 68 GLY B CA 1
ATOM 1866 C C . GLY B 1 68 ? -4.969 8.914 0.58 1 91.94 68 GLY B C 1
ATOM 1867 O O . GLY B 1 68 ? -5.844 9.625 0.081 1 91.94 68 GLY B O 1
ATOM 1868 N N . ARG B 1 69 ? -5.172 7.715 0.955 1 91.38 69 ARG B N 1
ATOM 1869 C CA . ARG B 1 69 ? -6.508 7.141 0.865 1 91.38 69 ARG B CA 1
ATOM 1870 C C . ARG B 1 69 ? -7.492 7.898 1.755 1 91.38 69 ARG B C 1
ATOM 1872 O O . ARG B 1 69 ? -8.641 8.117 1.372 1 91.38 69 ARG B O 1
ATOM 1879 N N . TYR B 1 70 ? -7.066 8.227 2.928 1 93.69 70 TYR B N 1
ATOM 1880 C CA . TYR B 1 70 ? -7.863 9.031 3.846 1 93.69 70 TYR B CA 1
ATOM 1881 C C . TYR B 1 70 ? -8.297 10.336 3.193 1 93.69 70 TYR B C 1
ATOM 1883 O O . TYR B 1 70 ? -9.477 10.688 3.213 1 93.69 70 TYR B O 1
ATOM 1891 N N . LEU B 1 71 ? -7.379 11.031 2.57 1 92.38 71 LEU B N 1
ATOM 1892 C CA . LEU B 1 71 ? -7.668 12.305 1.914 1 92.38 71 LEU B CA 1
ATOM 1893 C C . LEU B 1 71 ? -8.547 12.086 0.685 1 92.38 71 LEU B C 1
ATOM 1895 O O . LEU B 1 71 ? -9.453 12.883 0.422 1 92.38 71 LEU B O 1
ATOM 1899 N N . ALA B 1 72 ? -8.234 11.055 -0.041 1 89.31 72 ALA B N 1
ATOM 1900 C CA . ALA B 1 72 ? -9.008 10.758 -1.243 1 89.31 72 ALA B CA 1
ATOM 1901 C C . ALA B 1 72 ? -10.461 10.453 -0.899 1 89.31 72 ALA B C 1
ATOM 1903 O O . ALA B 1 72 ? -11.375 10.836 -1.638 1 89.31 72 ALA B O 1
ATOM 1904 N N . LYS B 1 73 ? -10.617 9.727 0.14 1 88.75 73 LYS B N 1
ATOM 1905 C CA . LYS B 1 73 ? -11.977 9.414 0.586 1 88.75 73 LYS B CA 1
ATOM 1906 C C . LYS B 1 73 ? -12.75 10.695 0.916 1 88.75 73 LYS B C 1
ATOM 1908 O O . LYS B 1 73 ? -13.922 10.828 0.557 1 88.75 73 LYS B O 1
ATOM 1913 N N . LYS B 1 74 ? -12.148 11.602 1.535 1 88.5 74 LYS B N 1
ATOM 1914 C CA . LYS B 1 74 ? -12.773 12.875 1.883 1 88.5 74 LYS B CA 1
ATOM 1915 C C . LYS B 1 74 ? -13.164 13.656 0.63 1 88.5 74 LYS B C 1
ATOM 1917 O O . LYS B 1 74 ? -14.117 14.438 0.65 1 88.5 74 LYS B O 1
ATOM 1922 N N . ALA B 1 75 ? -12.5 13.398 -0.393 1 84.94 75 ALA B N 1
ATOM 1923 C CA . ALA B 1 75 ? -12.75 14.094 -1.653 1 84.94 75 ALA B CA 1
ATOM 1924 C C . ALA B 1 75 ? -13.664 13.273 -2.561 1 84.94 75 ALA B C 1
ATOM 1926 O O . ALA B 1 75 ? -13.906 13.648 -3.711 1 84.94 75 ALA B O 1
ATOM 1927 N N . ASP B 1 76 ? -14.094 12.094 -2.117 1 83.44 76 ASP B N 1
ATOM 1928 C CA . ASP B 1 76 ? -14.969 11.203 -2.865 1 83.44 76 ASP B CA 1
ATOM 1929 C C . ASP B 1 76 ? -14.273 10.672 -4.121 1 83.44 76 ASP B C 1
ATOM 1931 O O . ASP B 1 76 ? -14.859 10.672 -5.203 1 83.44 76 ASP B O 1
ATOM 1935 N N . LEU B 1 77 ? -13.062 10.258 -3.863 1 82.81 77 LEU B N 1
ATOM 1936 C CA . LEU B 1 77 ? -12.25 9.844 -5.004 1 82.81 77 LEU B CA 1
ATOM 1937 C C . LEU B 1 77 ? -11.938 8.352 -4.938 1 82.81 77 LEU B C 1
ATOM 1939 O O . LEU B 1 77 ? -11.195 7.828 -5.77 1 82.81 77 LEU B O 1
ATOM 1943 N N . ILE B 1 78 ? -12.398 7.59 -3.998 1 84.44 78 ILE B N 1
ATOM 1944 C CA . ILE B 1 78 ? -11.953 6.211 -3.822 1 84.44 78 ILE B CA 1
ATOM 1945 C C . ILE B 1 78 ? -12.961 5.254 -4.453 1 84.44 78 ILE B C 1
ATOM 1947 O O . ILE B 1 78 ? -12.703 4.055 -4.57 1 84.44 78 ILE B O 1
ATOM 1951 N N . GLY B 1 79 ? -14.031 5.727 -4.992 1 82.06 79 GLY B N 1
ATOM 1952 C CA . GLY B 1 79 ? -15.031 4.855 -5.594 1 82.06 79 GLY B CA 1
ATOM 1953 C C . GLY B 1 79 ? -16.234 4.621 -4.699 1 82.06 79 GLY B C 1
ATOM 1954 O O . GLY B 1 79 ? -16.172 4.836 -3.488 1 82.06 79 GLY B O 1
ATOM 1955 N N . LYS B 1 80 ? -17.266 4.113 -5.262 1 84.31 80 LYS B N 1
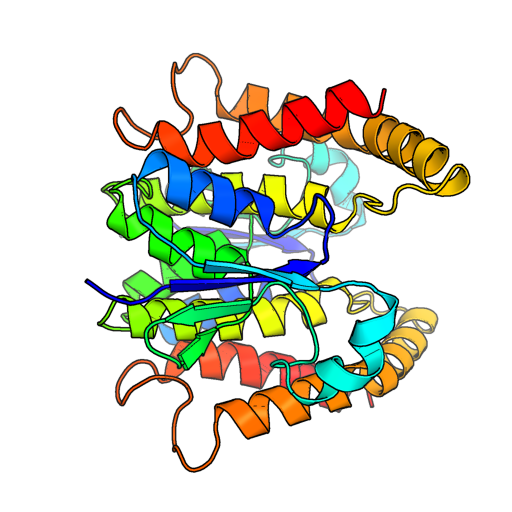ATOM 1956 C CA . LYS B 1 80 ? -18.531 4.004 -4.543 1 84.31 80 LYS B CA 1
ATOM 1957 C C . LYS B 1 80 ? -18.766 2.578 -4.047 1 84.31 80 LYS B C 1
ATOM 1959 O O . LYS B 1 80 ? -19.203 2.373 -2.916 1 84.31 80 LYS B O 1
ATOM 1964 N N . SER B 1 81 ? -18.438 1.636 -4.895 1 90 81 SER B N 1
ATOM 1965 C CA . SER B 1 81 ? -18.625 0.245 -4.496 1 90 81 SER B CA 1
ATOM 1966 C C . SER B 1 81 ? -17.344 -0.348 -3.922 1 90 81 SER B C 1
ATOM 1968 O O . SER B 1 81 ? -16.266 0.192 -4.129 1 90 81 SER B O 1
ATOM 1970 N N . ASP B 1 82 ? -17.484 -1.42 -3.236 1 90.69 82 ASP B N 1
ATOM 1971 C CA . ASP B 1 82 ? -16.312 -2.102 -2.684 1 90.69 82 ASP B CA 1
ATOM 1972 C C . ASP B 1 82 ? -15.352 -2.52 -3.791 1 90.69 82 ASP B C 1
ATOM 1974 O O . ASP B 1 82 ? -14.133 -2.406 -3.635 1 90.69 82 ASP B O 1
ATOM 1978 N N . LEU B 1 83 ? -15.93 -2.957 -4.879 1 91.75 83 LEU B N 1
ATOM 1979 C CA . LEU B 1 83 ? -15.086 -3.396 -5.984 1 91.75 83 LEU B CA 1
ATOM 1980 C C . LEU B 1 83 ? -14.422 -2.207 -6.672 1 91.75 83 LEU B C 1
ATOM 1982 O O . LEU B 1 83 ? -13.289 -2.307 -7.141 1 91.75 83 LEU B O 1
ATOM 1986 N N . ASP B 1 84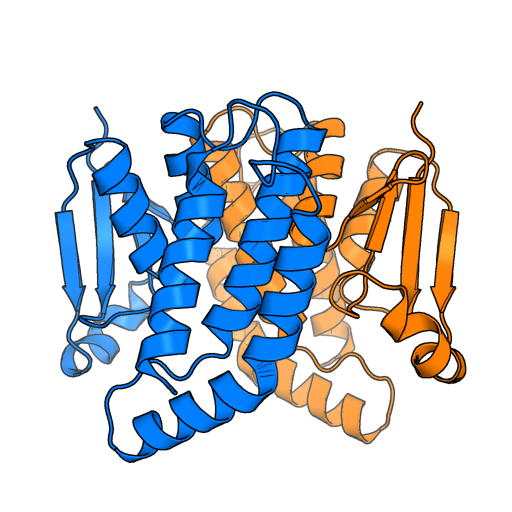 ? -15.109 -1.077 -6.703 1 88.94 84 ASP B N 1
ATOM 1987 C CA . ASP B 1 84 ? -14.492 0.135 -7.234 1 88.94 84 ASP B CA 1
ATOM 1988 C C . ASP B 1 84 ? -13.312 0.576 -6.375 1 88.94 84 ASP B C 1
ATOM 1990 O O . ASP B 1 84 ? -12.266 0.966 -6.895 1 88.94 84 ASP B O 1
ATOM 1994 N N . GLN B 1 85 ? -13.508 0.473 -5.117 1 90.56 85 GLN B N 1
ATOM 1995 C CA . GLN B 1 85 ? -12.438 0.852 -4.203 1 90.56 85 GLN B CA 1
ATOM 1996 C C . GLN B 1 85 ? -11.242 -0.086 -4.336 1 90.56 85 GLN B C 1
ATOM 1998 O O . GLN B 1 85 ? -10.086 0.356 -4.293 1 90.56 85 GLN B O 1
ATOM 2003 N N . LEU B 1 86 ? -11.5 -1.326 -4.516 1 92.88 86 LEU B N 1
ATOM 2004 C CA . LEU B 1 86 ? -10.445 -2.307 -4.742 1 92.88 86 LEU B CA 1
ATOM 2005 C C . LEU B 1 86 ? -9.648 -1.966 -6 1 92.88 86 LEU B C 1
ATOM 2007 O O . LEU B 1 86 ? -8.414 -1.997 -5.988 1 92.88 86 LEU B O 1
ATOM 2011 N N . ARG B 1 87 ? -10.344 -1.589 -7.047 1 90.75 87 ARG B N 1
ATOM 2012 C CA . ARG B 1 87 ? -9.68 -1.227 -8.297 1 90.75 87 ARG B CA 1
ATOM 2013 C C . ARG B 1 87 ? -8.812 0.013 -8.117 1 90.75 87 ARG B C 1
ATOM 2015 O O . ARG B 1 87 ? -7.676 0.054 -8.594 1 90.75 87 ARG B O 1
ATOM 2022 N N . VAL B 1 88 ? -9.328 0.951 -7.398 1 88 88 VAL B N 1
ATOM 2023 C CA . VAL B 1 88 ? -8.594 2.191 -7.168 1 88 88 VAL B CA 1
ATOM 2024 C C . VAL B 1 88 ? -7.344 1.905 -6.344 1 88 88 VAL B C 1
ATOM 2026 O O . VAL B 1 88 ? -6.246 2.336 -6.699 1 88 88 VAL B O 1
ATOM 2029 N N . ASP B 1 89 ? -7.527 1.128 -5.312 1 90.88 89 ASP B N 1
ATOM 2030 C CA . ASP B 1 89 ? -6.398 0.782 -4.453 1 90.88 89 ASP B CA 1
ATOM 2031 C C . ASP B 1 89 ? -5.336 0.008 -5.23 1 90.88 89 ASP B C 1
ATOM 2033 O O . ASP B 1 89 ? -4.137 0.193 -5.008 1 90.88 89 ASP B O 1
ATOM 2037 N N . ALA B 1 90 ? -5.758 -0.833 -6.137 1 91.88 90 ALA B N 1
ATOM 2038 C CA . ALA B 1 90 ? -4.828 -1.632 -6.93 1 91.88 90 ALA B CA 1
ATOM 2039 C C . ALA B 1 90 ? -4.008 -0.75 -7.867 1 91.88 90 ALA B C 1
ATOM 2041 O O . ALA B 1 90 ? -2.801 -0.947 -8.016 1 91.88 90 ALA B O 1
ATOM 2042 N N . ILE B 1 91 ? -4.672 0.19 -8.453 1 88.31 91 ILE B N 1
ATOM 2043 C CA . ILE B 1 91 ? -3.988 1.104 -9.367 1 88.31 91 ILE B CA 1
ATOM 2044 C C . ILE B 1 91 ? -2.982 1.947 -8.586 1 88.31 91 ILE B C 1
ATOM 2046 O O . ILE B 1 91 ? -1.823 2.072 -8.984 1 88.31 91 ILE B O 1
ATOM 2050 N N . ILE B 1 92 ? -3.418 2.434 -7.469 1 87.81 92 ILE B N 1
ATOM 2051 C CA . ILE B 1 92 ? -2.557 3.281 -6.652 1 87.81 92 ILE B CA 1
ATOM 2052 C C . ILE B 1 92 ? -1.39 2.457 -6.109 1 87.81 92 ILE B C 1
ATOM 2054 O O . ILE B 1 92 ? -0.247 2.922 -6.094 1 87.81 92 ILE B O 1
ATOM 2058 N N . GLY B 1 93 ? -1.747 1.272 -5.676 1 89.69 93 GLY B N 1
ATOM 2059 C CA . GLY B 1 93 ? -0.691 0.384 -5.219 1 89.69 93 GLY B CA 1
ATOM 2060 C C . GLY B 1 93 ? 0.335 0.073 -6.289 1 89.69 93 GLY B C 1
ATOM 2061 O O . GLY B 1 93 ? 1.533 0.004 -6.008 1 89.69 93 GLY B O 1
ATOM 2062 N N . THR B 1 94 ? -0.105 -0.08 -7.516 1 91.19 94 THR B N 1
ATOM 2063 C CA . THR B 1 94 ? 0.779 -0.368 -8.641 1 91.19 94 THR B CA 1
ATOM 2064 C C . THR B 1 94 ? 1.701 0.815 -8.922 1 91.19 94 THR B C 1
ATOM 2066 O O . THR B 1 94 ? 2.908 0.639 -9.102 1 91.19 94 THR B O 1
ATOM 2069 N N . ILE B 1 95 ? 1.146 1.942 -8.906 1 88.75 95 ILE B N 1
ATOM 2070 C CA . ILE B 1 95 ? 1.92 3.158 -9.133 1 88.75 95 ILE B CA 1
ATOM 2071 C C . ILE B 1 95 ? 2.92 3.352 -7.996 1 88.75 95 ILE B C 1
ATOM 2073 O O . ILE B 1 95 ? 4.07 3.73 -8.227 1 88.75 95 ILE B O 1
ATOM 2077 N N . ASP B 1 96 ? 2.492 3.041 -6.82 1 88.44 96 ASP B N 1
ATOM 2078 C CA . ASP B 1 96 ? 3.357 3.18 -5.656 1 88.44 96 ASP B CA 1
ATOM 2079 C C . ASP B 1 96 ? 4.547 2.225 -5.738 1 88.44 96 ASP B C 1
ATOM 2081 O O . ASP B 1 96 ? 5.648 2.557 -5.297 1 88.44 96 ASP B O 1
ATOM 2085 N N . ASP B 1 97 ? 4.316 1.038 -6.227 1 89.69 97 ASP B N 1
ATOM 2086 C CA . ASP B 1 97 ? 5.418 0.099 -6.414 1 89.69 97 ASP B CA 1
ATOM 2087 C C . ASP B 1 97 ? 6.52 0.709 -7.277 1 89.69 97 ASP B C 1
ATOM 2089 O O . ASP B 1 97 ? 7.707 0.548 -6.984 1 89.69 97 ASP B O 1
ATOM 2093 N N . PHE B 1 98 ? 6.121 1.373 -8.328 1 89.69 98 PHE B N 1
ATOM 2094 C CA . PHE B 1 98 ? 7.078 2.035 -9.203 1 89.69 98 PHE B CA 1
ATOM 2095 C C . PHE B 1 98 ? 7.785 3.172 -8.469 1 89.69 98 PHE B C 1
ATOM 2097 O O . PHE B 1 98 ? 9.008 3.295 -8.539 1 89.69 98 PHE B O 1
ATOM 2104 N N . THR B 1 99 ? 7.043 3.908 -7.727 1 87.38 99 THR B N 1
ATOM 2105 C CA . THR B 1 99 ? 7.551 5.102 -7.059 1 87.38 99 THR B CA 1
ATOM 2106 C C . THR B 1 99 ? 8.531 4.723 -5.949 1 87.38 99 THR B C 1
ATOM 2108 O O . THR B 1 99 ? 9.516 5.43 -5.715 1 87.38 99 THR B O 1
ATOM 2111 N N . THR B 1 100 ? 8.25 3.662 -5.301 1 86.12 100 THR B N 1
ATOM 2112 C CA . THR B 1 100 ? 9.078 3.207 -4.191 1 86.12 100 THR B CA 1
ATOM 2113 C C . THR B 1 100 ? 10.469 2.814 -4.68 1 86.12 100 THR B C 1
ATOM 2115 O O . THR B 1 100 ? 11.461 3.016 -3.977 1 86.12 100 THR B O 1
ATOM 2118 N N . GLY B 1 101 ? 10.539 2.283 -5.855 1 87.69 101 GLY B N 1
ATOM 2119 C CA . GLY B 1 101 ? 11.828 1.849 -6.383 1 87.69 101 GLY B CA 1
ATOM 2120 C C . GLY B 1 101 ? 12.578 2.949 -7.109 1 87.69 101 GLY B C 1
ATOM 2121 O O . GLY B 1 101 ? 13.75 2.789 -7.445 1 87.69 101 GLY B O 1
ATOM 2122 N N . PHE B 1 102 ? 11.875 4.066 -7.332 1 90.38 102 PHE B N 1
ATOM 2123 C CA . PHE B 1 102 ? 12.461 5.156 -8.109 1 90.38 102 PHE B CA 1
ATOM 2124 C C . PHE B 1 102 ? 13.484 5.926 -7.281 1 90.38 102 PHE B C 1
ATOM 2126 O O . PHE B 1 102 ? 13.219 6.281 -6.129 1 90.38 102 PHE B O 1
ATOM 2133 N N . PRO B 1 103 ? 14.711 6.137 -7.879 1 91.19 103 PRO B N 1
ATOM 2134 C CA . PRO B 1 103 ? 15.719 6.918 -7.156 1 91.19 103 PRO B CA 1
ATOM 2135 C C . PRO B 1 103 ? 15.422 8.414 -7.168 1 91.19 103 PRO B C 1
ATOM 2137 O O . PRO B 1 103 ? 15.773 9.109 -8.125 1 91.19 103 PRO B O 1
ATOM 2140 N N . TRP B 1 104 ? 14.984 9.031 -6.102 1 87.94 104 TRP B N 1
ATOM 2141 C CA . TRP B 1 104 ? 14.414 10.375 -6.074 1 87.94 104 TRP B CA 1
ATOM 2142 C C . TRP B 1 104 ? 15.492 11.422 -5.832 1 87.94 104 TRP B C 1
ATOM 2144 O O . TRP B 1 104 ? 15.258 12.617 -6.02 1 87.94 104 TRP B O 1
ATOM 2154 N N . MET B 1 105 ? 16.656 11.039 -5.461 1 85.31 105 MET B N 1
ATOM 2155 C CA . MET B 1 105 ? 17.703 12.023 -5.16 1 85.31 105 MET B CA 1
ATOM 2156 C C . MET B 1 105 ? 18.172 12.711 -6.434 1 85.31 105 MET B C 1
ATOM 2158 O O . MET B 1 105 ? 18 12.188 -7.535 1 85.31 105 MET B O 1
ATOM 2162 N N . ASP B 1 106 ? 18.609 13.961 -6.352 1 79.88 106 ASP B N 1
ATOM 2163 C CA . ASP B 1 106 ? 18.922 14.797 -7.508 1 79.88 106 ASP B CA 1
ATOM 2164 C C . ASP B 1 106 ? 20.438 14.867 -7.75 1 79.88 106 ASP B C 1
ATOM 2166 O O . ASP B 1 106 ? 20.922 15.828 -8.336 1 79.88 106 ASP B O 1
ATOM 2170 N N . SER B 1 107 ? 21.078 13.883 -7.465 1 84.5 107 SER B N 1
ATOM 2171 C CA . SER B 1 107 ? 22.5 13.852 -7.809 1 84.5 107 SER B CA 1
ATOM 2172 C C . SER B 1 107 ? 22.703 13.328 -9.227 1 84.5 107 SER B C 1
ATOM 2174 O O . SER B 1 107 ? 21.797 12.758 -9.82 1 84.5 107 SER B O 1
ATOM 2176 N N . ASP B 1 108 ? 23.875 13.734 -9.859 1 83.44 108 ASP B N 1
ATOM 2177 C CA . ASP B 1 108 ? 24.172 13.25 -11.203 1 83.44 108 ASP B CA 1
ATOM 2178 C C . ASP B 1 108 ? 24.062 11.727 -11.281 1 83.44 108 ASP B C 1
ATOM 2180 O O . ASP B 1 108 ? 23.516 11.195 -12.25 1 83.44 108 ASP B O 1
ATOM 2184 N N . LYS B 1 109 ? 24.609 11.094 -10.43 1 85.81 109 LYS B N 1
ATOM 2185 C CA . LYS B 1 109 ? 24.5 9.641 -10.367 1 85.81 109 LYS B CA 1
ATOM 2186 C C . LYS B 1 109 ? 23.047 9.211 -10.289 1 85.81 109 LYS B C 1
ATOM 2188 O O . LYS B 1 109 ? 22.641 8.242 -10.938 1 85.81 109 LYS B O 1
ATOM 2193 N N . ASP B 1 110 ? 22.266 10.016 -9.672 1 86.38 110 ASP B N 1
ATOM 2194 C CA . ASP B 1 110 ? 20.875 9.648 -9.508 1 86.38 110 ASP B CA 1
ATOM 2195 C C . ASP B 1 110 ? 20.078 9.906 -10.797 1 86.38 110 ASP B C 1
ATOM 2197 O O . ASP B 1 110 ? 19.156 9.164 -11.109 1 86.38 110 ASP B O 1
ATOM 2201 N N . LYS B 1 111 ? 20.562 10.883 -11.438 1 87.5 111 LYS B N 1
ATOM 2202 C CA . LYS B 1 111 ? 19.906 11.125 -12.711 1 87.5 111 LYS B CA 1
ATOM 2203 C C . LYS B 1 111 ? 20.094 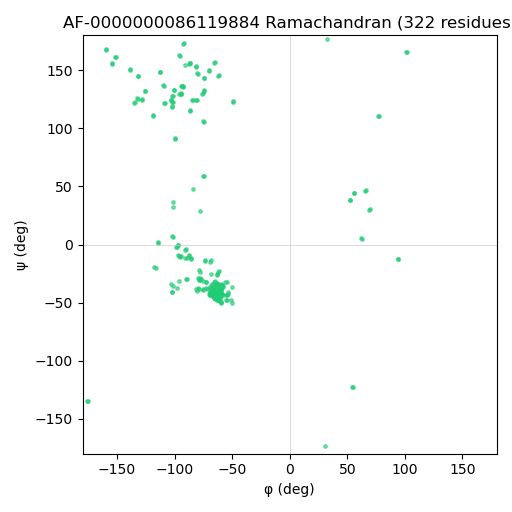9.953 -13.664 1 87.5 111 LYS B C 1
ATOM 2205 O O . LYS B 1 111 ? 19.156 9.562 -14.367 1 87.5 111 LYS B O 1
ATOM 2210 N N . LYS B 1 112 ? 21.219 9.461 -13.711 1 91.12 112 LYS B N 1
ATOM 2211 C CA . LYS B 1 112 ? 21.484 8.273 -14.516 1 91.12 112 LYS B CA 1
ATOM 2212 C C . LYS B 1 112 ? 20.672 7.078 -14.023 1 91.12 112 LYS B C 1
ATOM 2214 O O . LYS B 1 112 ? 20.094 6.344 -14.82 1 91.12 112 LYS B O 1
ATOM 2219 N N . ASN B 1 113 ? 20.578 6.938 -12.727 1 92.5 113 ASN B N 1
ATOM 2220 C CA . ASN B 1 113 ? 19.812 5.852 -12.133 1 92.5 113 ASN B CA 1
ATOM 2221 C C . ASN B 1 113 ? 18.328 6.004 -12.414 1 92.5 113 ASN B C 1
ATOM 2223 O O . ASN B 1 113 ? 17.625 5.012 -12.609 1 92.5 113 ASN B O 1
ATOM 2227 N N . GLN B 1 114 ? 17.906 7.219 -12.383 1 91.12 114 GLN B N 1
ATOM 2228 C CA . GLN B 1 114 ? 16.516 7.5 -12.695 1 91.12 114 GLN B CA 1
ATOM 2229 C C . GLN B 1 114 ? 16.172 7.074 -14.125 1 91.12 114 GLN B C 1
ATOM 2231 O O . GLN B 1 114 ? 15.141 6.434 -14.359 1 91.12 114 GLN B O 1
ATOM 2236 N N . LYS B 1 115 ? 17 7.449 -15.023 1 92.62 115 LYS B N 1
ATOM 2237 C CA . LYS B 1 115 ? 16.797 7.082 -16.422 1 92.62 115 LYS B CA 1
ATOM 2238 C C . LYS B 1 115 ? 16.797 5.566 -16.594 1 92.62 115 LYS B C 1
ATOM 2240 O O . LYS B 1 115 ? 15.914 5.012 -17.25 1 92.62 115 LYS B O 1
ATOM 2245 N N . GLU B 1 116 ? 17.75 4.93 -16.047 1 94.56 116 GLU B N 1
ATOM 2246 C CA . GLU B 1 116 ? 17.859 3.477 -16.141 1 94.56 116 GLU B CA 1
ATOM 2247 C C . GLU B 1 116 ? 16.641 2.795 -15.539 1 94.56 116 GLU B C 1
ATOM 2249 O O . GLU B 1 116 ? 16.109 1.835 -16.094 1 94.56 116 GLU B O 1
ATOM 2254 N N . TYR B 1 117 ? 16.266 3.314 -14.383 1 94.25 117 TYR B N 1
ATOM 2255 C CA . TYR B 1 117 ? 15.086 2.766 -13.711 1 94.25 117 TYR B CA 1
ATOM 2256 C C . TYR B 1 117 ? 13.844 2.932 -14.57 1 94.25 117 TYR B C 1
ATOM 2258 O O . TYR B 1 117 ? 13.07 1.986 -14.742 1 94.25 117 TYR B O 1
ATOM 2266 N N . ALA B 1 118 ? 13.664 4.082 -15.078 1 92.38 118 ALA B N 1
ATOM 2267 C CA . ALA B 1 118 ? 12.508 4.371 -15.922 1 92.38 118 ALA B CA 1
ATOM 2268 C C . ALA B 1 118 ? 12.492 3.492 -17.172 1 92.38 118 ALA B C 1
ATOM 2270 O O . ALA B 1 118 ? 11.461 2.92 -17.516 1 92.38 118 ALA B O 1
ATOM 2271 N N . GLU B 1 119 ? 13.578 3.365 -17.781 1 93.38 119 GLU B N 1
ATOM 2272 C CA . GLU B 1 119 ? 13.68 2.555 -19 1 93.38 119 GLU B CA 1
ATOM 2273 C C . GLU B 1 119 ? 13.375 1.088 -18.703 1 93.38 119 GLU B C 1
ATOM 2275 O O . GLU B 1 119 ? 12.773 0.397 -19.531 1 93.38 119 GLU B O 1
ATOM 2280 N N . LYS B 1 120 ? 13.758 0.747 -17.594 1 93.62 120 LYS B N 1
ATOM 2281 C CA . LYS B 1 120 ? 13.617 -0.66 -17.234 1 93.62 120 LYS B CA 1
ATOM 2282 C C . LYS B 1 120 ? 12.188 -0.976 -16.797 1 93.62 120 LYS B C 1
ATOM 2284 O O . LYS B 1 120 ? 11.633 -2.014 -17.188 1 93.62 120 LYS B O 1
ATOM 2289 N N . PHE B 1 121 ? 11.562 -0.1 -16.125 1 92.06 121 PHE B N 1
ATOM 2290 C CA . PHE B 1 121 ? 10.344 -0.498 -15.43 1 92.06 121 PHE B CA 1
ATOM 2291 C C . PHE B 1 121 ? 9.141 0.266 -15.969 1 92.06 121 PHE B C 1
ATOM 2293 O O . PHE B 1 121 ? 8 -0.164 -15.805 1 92.06 121 PHE B O 1
ATOM 2300 N N . ALA B 1 122 ? 9.312 1.343 -16.609 1 91.81 122 ALA B N 1
ATOM 2301 C CA . ALA B 1 122 ? 8.203 2.17 -17.062 1 91.81 122 ALA B CA 1
ATOM 2302 C C . ALA B 1 122 ? 7.367 1.433 -18.109 1 91.81 122 ALA B C 1
ATOM 2304 O O . ALA B 1 122 ? 6.137 1.516 -18.094 1 91.81 122 ALA B O 1
ATOM 2305 N N . PRO B 1 123 ? 8.031 0.72 -19.031 1 91.94 123 PRO B N 1
ATOM 2306 C CA . PRO B 1 123 ? 7.234 0.06 -20.062 1 91.94 123 PRO B CA 1
ATOM 2307 C C . PRO B 1 123 ? 6.207 -0.911 -19.484 1 91.94 123 PRO B C 1
ATOM 2309 O O . PRO B 1 123 ? 5.055 -0.932 -19.938 1 91.94 123 PRO B O 1
ATOM 2312 N N . GLN B 1 124 ? 6.566 -1.675 -18.547 1 90.19 124 GLN B N 1
ATOM 2313 C CA . GLN B 1 124 ? 5.629 -2.611 -17.938 1 90.19 124 GLN B CA 1
ATOM 2314 C C . GLN B 1 124 ? 4.5 -1.874 -17.219 1 90.19 124 GLN B C 1
ATOM 2316 O O . GLN B 1 124 ? 3.336 -2.268 -17.312 1 90.19 124 GLN B O 1
ATOM 2321 N N . LEU B 1 125 ? 4.883 -0.884 -16.5 1 91 125 LEU B N 1
ATOM 2322 C CA . LEU B 1 125 ? 3.879 -0.092 -15.797 1 91 125 LEU B CA 1
ATOM 2323 C C . LEU B 1 125 ? 2.887 0.521 -16.781 1 91 125 LEU B C 1
ATOM 2325 O O . LEU B 1 125 ? 1.674 0.372 -16.625 1 91 125 LEU B O 1
ATOM 2329 N N . LEU B 1 126 ? 3.434 1.163 -17.812 1 88.94 126 LEU B N 1
ATOM 2330 C CA . LEU B 1 126 ? 2.596 1.879 -18.766 1 88.94 126 LEU B CA 1
ATOM 2331 C C . LEU B 1 126 ? 1.724 0.909 -19.562 1 88.94 126 LEU B C 1
ATOM 2333 O O . LEU B 1 126 ? 0.548 1.187 -19.812 1 88.94 126 LEU B O 1
ATOM 2337 N N . SER B 1 127 ? 2.299 -0.166 -19.922 1 90.38 127 SER B N 1
ATOM 2338 C CA . SER B 1 127 ? 1.531 -1.181 -20.641 1 90.38 127 SER B CA 1
ATOM 2339 C C . SER B 1 127 ? 0.411 -1.74 -19.766 1 90.38 127 SER B C 1
ATOM 2341 O O . SER B 1 127 ? -0.705 -1.954 -20.25 1 90.38 127 SER B O 1
ATOM 2343 N N . GLY B 1 128 ? 0.718 -2.023 -18.531 1 89.56 128 GLY B N 1
ATOM 2344 C CA . GLY B 1 128 ? -0.288 -2.506 -17.594 1 89.56 128 GLY B CA 1
ATOM 2345 C C . GLY B 1 128 ? -1.412 -1.515 -17.359 1 89.56 128 GLY B C 1
ATOM 2346 O O . GLY B 1 128 ? -2.584 -1.895 -17.312 1 89.56 128 GLY B O 1
ATOM 2347 N N . LEU B 1 129 ? -1.041 -0.285 -17.234 1 87.75 129 LEU B N 1
ATOM 2348 C CA . LEU B 1 129 ? -2.047 0.756 -17.047 1 87.75 129 LEU B CA 1
ATOM 2349 C C . LEU B 1 129 ? -2.91 0.903 -18.297 1 87.75 129 LEU B C 1
ATOM 2351 O O . LEU B 1 129 ? -4.121 1.106 -18.203 1 87.75 129 LEU B O 1
ATOM 2355 N N . ASP B 1 130 ? -2.273 0.781 -19.422 1 87.81 130 ASP B N 1
ATOM 2356 C CA . ASP B 1 130 ? -3.008 0.845 -20.688 1 87.81 130 ASP B CA 1
ATOM 2357 C C . ASP B 1 130 ? -4.02 -0.292 -20.781 1 87.81 130 ASP B C 1
ATOM 2359 O O . ASP B 1 130 ? -5.172 -0.072 -21.172 1 87.81 130 ASP B O 1
ATOM 2363 N N . LYS B 1 131 ? -3.627 -1.448 -20.406 1 89.12 131 LYS B N 1
ATOM 2364 C CA . LYS B 1 131 ? -4.508 -2.611 -20.438 1 89.12 131 LYS B CA 1
ATOM 2365 C C . LYS B 1 131 ? -5.66 -2.451 -19.453 1 89.12 131 LYS B C 1
ATOM 2367 O O . LYS B 1 131 ? -6.793 -2.84 -19.734 1 89.12 131 LYS B O 1
ATOM 2372 N N . THR B 1 132 ? -5.324 -1.934 -18.312 1 85.44 132 THR B N 1
ATOM 2373 C CA . THR B 1 132 ? -6.332 -1.701 -17.281 1 85.44 132 THR B CA 1
ATOM 2374 C C . THR B 1 132 ? -7.371 -0.693 -17.766 1 85.44 132 THR B C 1
ATOM 2376 O O . THR B 1 132 ? -8.562 -0.84 -17.484 1 85.44 132 THR B O 1
ATOM 2379 N N . LEU B 1 133 ? -6.918 0.303 -18.422 1 82.06 133 LEU B N 1
ATOM 2380 C CA . LEU B 1 133 ? -7.812 1.328 -18.953 1 82.06 133 LEU B CA 1
ATOM 2381 C C . LEU B 1 133 ? -8.664 0.775 -20.078 1 82.06 133 LEU B C 1
ATOM 2383 O O . LEU B 1 133 ? -9.883 0.993 -20.109 1 82.06 133 LEU B O 1
ATOM 2387 N N . GLY B 1 134 ? -8.031 0.024 -20.953 1 83.12 134 GLY B N 1
ATOM 2388 C CA . GLY B 1 134 ? -8.727 -0.495 -22.125 1 83.12 134 GLY B CA 1
ATOM 2389 C C . GLY B 1 134 ? -9.398 0.586 -22.953 1 83.12 134 GLY B C 1
ATOM 2390 O O . GLY B 1 134 ? -8.773 1.583 -23.312 1 83.12 134 GLY B O 1
ATOM 2391 N N . ASP B 1 135 ? -10.742 0.376 -23.109 1 83.56 135 ASP B N 1
ATOM 2392 C CA . ASP B 1 135 ? -11.5 1.318 -23.922 1 83.56 135 ASP B CA 1
ATOM 2393 C C . ASP B 1 135 ? -12.281 2.295 -23.047 1 83.56 135 ASP B C 1
ATOM 2395 O O . ASP B 1 135 ? -13.07 3.098 -23.562 1 83.56 135 ASP B O 1
ATOM 2399 N N . LYS B 1 136 ? -12.016 2.182 -21.812 1 81.62 136 LYS B N 1
ATOM 2400 C CA . LYS B 1 136 ? -12.727 3.055 -20.875 1 81.62 136 LYS B CA 1
ATOM 2401 C C . LYS B 1 136 ? -12.086 4.438 -20.812 1 81.62 136 LYS B C 1
ATOM 2403 O O . LYS B 1 136 ? -10.906 4.594 -21.141 1 81.62 136 LYS B O 1
ATOM 2408 N N . SER B 1 137 ? -12.891 5.41 -20.484 1 75.19 137 SER B N 1
ATOM 2409 C CA . SER B 1 137 ? -12.367 6.766 -20.344 1 75.19 137 SER B CA 1
ATOM 2410 C C . SER B 1 137 ? -11.656 6.938 -19 1 75.19 137 SER B C 1
ATOM 2412 O O . SER B 1 137 ? -10.766 7.785 -18.875 1 75.19 137 SER B O 1
ATOM 2414 N N . TRP B 1 138 ? -12.117 5.945 -18.031 1 76.69 138 TRP B N 1
ATOM 2415 C CA . TRP B 1 138 ? -11.555 6.055 -16.688 1 76.69 138 TRP B CA 1
ATOM 2416 C C . TRP B 1 138 ? -11.219 4.676 -16.125 1 76.69 138 TRP B C 1
ATOM 2418 O O . TRP B 1 138 ? -11.805 3.672 -16.531 1 76.69 138 TRP B O 1
ATOM 2428 N N . PHE B 1 139 ? -10.219 4.688 -15.266 1 77 139 PHE B N 1
ATOM 2429 C CA . PHE B 1 139 ? -9.805 3.42 -14.68 1 77 139 PHE B CA 1
ATOM 2430 C C . PHE B 1 139 ? -10.938 2.809 -13.859 1 77 139 PHE B C 1
ATOM 2432 O O . PHE B 1 139 ? -11.102 1.588 -13.836 1 77 139 PHE B O 1
ATOM 2439 N N . VAL B 1 140 ? -11.617 3.695 -13.078 1 76.38 140 VAL B N 1
ATOM 2440 C CA . VAL B 1 140 ? -12.664 3.182 -12.203 1 76.38 140 VAL B CA 1
ATOM 2441 C C . VAL B 1 140 ? -13.922 4.035 -12.344 1 76.38 140 VAL B C 1
ATOM 2443 O O . VAL B 1 140 ? -13.883 5.246 -12.102 1 76.38 140 VAL B O 1
ATOM 2446 N N . GLY B 1 141 ? -15.047 3.449 -12.625 1 66.25 141 GLY B N 1
ATOM 2447 C CA . GLY B 1 141 ? -16.344 4.098 -12.719 1 66.25 141 GLY B CA 1
ATOM 2448 C C . GLY B 1 141 ? -16.266 5.539 -13.18 1 66.25 141 GLY B C 1
ATOM 2449 O O . GLY B 1 141 ? -15.211 5.988 -13.641 1 66.25 141 GLY B O 1
ATOM 2450 N N . ASP B 1 142 ? -17.391 6.348 -13.203 1 59.22 142 ASP B N 1
ATOM 2451 C CA . ASP B 1 142 ? -17.531 7.711 -13.719 1 59.22 142 ASP B CA 1
ATOM 2452 C C . ASP B 1 142 ? -16.891 8.719 -12.773 1 59.22 142 ASP B C 1
ATOM 2454 O O . ASP B 1 142 ? -16.516 9.812 -13.188 1 59.22 142 ASP B O 1
ATOM 2458 N N . SER B 1 143 ? -16.891 8.484 -11.531 1 52.09 143 SER B N 1
ATOM 2459 C CA . SER B 1 143 ? -16.516 9.5 -10.555 1 52.09 143 SER B CA 1
ATOM 2460 C C . SER B 1 143 ? -15.07 9.336 -10.109 1 52.09 143 SER B C 1
ATOM 2462 O O . SER B 1 143 ? -14.406 10.312 -9.742 1 52.09 143 SER B O 1
ATOM 2464 N N . VAL B 1 144 ? -14.547 8.148 -9.953 1 56 144 VAL B N 1
ATOM 2465 C CA . VAL B 1 144 ? -13.289 7.938 -9.234 1 56 144 VAL B CA 1
ATOM 2466 C C . VAL B 1 144 ? -12.117 8.312 -10.133 1 56 144 VAL B C 1
ATOM 2468 O O . VAL B 1 144 ? -10.984 7.887 -9.898 1 56 144 VAL B O 1
ATOM 2471 N N . LYS B 1 145 ? -12.547 9.297 -11.016 1 54.62 145 LYS B N 1
ATOM 2472 C CA . LYS B 1 145 ? -11.688 9.875 -12.047 1 54.62 145 LYS B CA 1
ATOM 2473 C C . LYS B 1 145 ? -10.352 10.32 -11.461 1 54.62 145 LYS B C 1
ATOM 2475 O O . LYS B 1 145 ? -9.297 10.086 -12.047 1 54.62 145 LYS B O 1
ATOM 2480 N N . ALA B 1 146 ? -10.344 10.859 -10.172 1 56.94 146 ALA B N 1
ATOM 2481 C CA . ALA B 1 146 ? -9.32 11.875 -9.969 1 56.94 146 ALA B CA 1
ATOM 2482 C C . ALA B 1 146 ? -8.07 11.273 -9.336 1 56.94 146 ALA B C 1
ATOM 2484 O O . ALA B 1 146 ? -6.949 11.555 -9.766 1 56.94 146 ALA B O 1
ATOM 2485 N N . ILE B 1 147 ? -8.312 10.156 -8.438 1 61.66 147 ILE B N 1
ATOM 2486 C CA . ILE B 1 147 ? -7.09 9.82 -7.711 1 61.66 147 ILE B CA 1
ATOM 2487 C C . ILE B 1 147 ? -6.188 8.953 -8.586 1 61.66 147 ILE B C 1
ATOM 2489 O O . ILE B 1 147 ? -4.969 9.141 -8.602 1 61.66 147 ILE B O 1
ATOM 2493 N N . GLY B 1 148 ? -6.855 8.094 -9.305 1 64 148 GLY B N 1
ATOM 2494 C CA . GLY B 1 148 ? -6.047 7.312 -10.227 1 64 148 GLY B CA 1
ATOM 2495 C C . GLY B 1 148 ? -5.371 8.156 -11.289 1 64 148 GLY B C 1
ATOM 2496 O O . GLY B 1 148 ? -4.195 7.961 -11.594 1 64 148 GLY B O 1
ATOM 2497 N N . VAL B 1 149 ? -6.062 9.109 -11.602 1 64.38 149 VAL B N 1
ATOM 2498 C CA . VAL B 1 149 ? -5.547 9.977 -12.656 1 64.38 149 VAL B CA 1
ATOM 2499 C C . VAL B 1 149 ? -4.43 10.859 -12.094 1 64.38 149 VAL B C 1
ATOM 2501 O O . VAL B 1 149 ? -3.393 11.039 -12.734 1 64.38 149 VAL B O 1
ATOM 2504 N N . CYS B 1 150 ? -4.684 11.258 -10.891 1 64.81 150 CYS B N 1
ATOM 2505 C CA . CYS B 1 150 ? -3.67 12.109 -10.281 1 64.81 150 CYS B CA 1
ATOM 2506 C C . CYS B 1 150 ? -2.367 11.344 -10.078 1 64.81 150 CYS B C 1
ATOM 2508 O O . CYS B 1 150 ? -1.294 11.828 -10.445 1 64.81 150 CYS B O 1
ATOM 2510 N N . ALA B 1 151 ? -2.523 10.141 -9.578 1 73.19 151 ALA B N 1
ATOM 2511 C CA . ALA B 1 151 ? -1.33 9.336 -9.336 1 73.19 151 ALA B CA 1
ATOM 2512 C C . ALA B 1 151 ? -0.649 8.953 -10.641 1 73.19 151 ALA B C 1
ATOM 2514 O O . ALA B 1 151 ? 0.576 9.039 -10.766 1 73.19 151 ALA B O 1
ATOM 2515 N N . ALA B 1 152 ? -1.484 8.688 -11.539 1 71.62 152 ALA B N 1
ATOM 2516 C CA . ALA B 1 152 ? -0.945 8.281 -12.836 1 71.62 152 ALA B CA 1
ATOM 2517 C C . ALA B 1 152 ? -0.274 9.453 -13.539 1 71.62 152 ALA B C 1
ATOM 2519 O O . ALA B 1 152 ? 0.805 9.305 -14.117 1 71.62 152 ALA B O 1
ATOM 2520 N N . SER B 1 153 ? -0.878 10.586 -13.5 1 70.75 153 SER B N 1
ATOM 2521 C CA . SER B 1 153 ? -0.317 11.773 -14.141 1 70.75 153 SER B CA 1
ATOM 2522 C C . SER B 1 153 ? 1.033 12.141 -13.539 1 70.75 153 SER B C 1
ATOM 2524 O O . SER B 1 153 ? 1.988 12.422 -14.266 1 70.75 153 SER B O 1
ATOM 2526 N N . TRP B 1 154 ? 1.067 12.141 -12.297 1 76.38 154 TRP B N 1
ATOM 2527 C CA . TRP B 1 154 ? 2.303 12.477 -11.602 1 76.38 154 TRP B CA 1
ATOM 2528 C C . TRP B 1 154 ? 3.416 11.5 -11.953 1 76.38 154 TRP B C 1
ATOM 2530 O O . TRP B 1 154 ? 4.543 11.906 -12.25 1 76.38 154 TRP B O 1
ATOM 2540 N N . VAL B 1 155 ? 3.143 10.258 -11.969 1 77.81 155 VAL B N 1
ATOM 2541 C CA . VAL B 1 155 ? 4.156 9.25 -12.258 1 77.81 155 VAL B CA 1
ATOM 2542 C C . VAL B 1 155 ? 4.609 9.367 -13.711 1 77.81 155 VAL B C 1
ATOM 2544 O O . VAL B 1 155 ? 5.797 9.234 -14.016 1 77.81 155 VAL B O 1
ATOM 2547 N N . LEU B 1 156 ? 3.625 9.648 -14.555 1 74.81 156 LEU B N 1
ATOM 2548 C CA . LEU B 1 156 ? 3.961 9.836 -15.961 1 74.81 156 LEU B CA 1
ATOM 2549 C C . LEU B 1 156 ? 4.906 11.016 -16.141 1 74.81 156 LEU B C 1
ATOM 2551 O O . LEU B 1 156 ? 5.879 10.93 -16.891 1 74.81 156 LEU B O 1
ATOM 2555 N N . GLU B 1 157 ? 4.586 12.016 -15.516 1 76.81 157 GLU B N 1
ATOM 2556 C CA . GLU B 1 157 ? 5.465 13.18 -15.578 1 76.81 157 GLU B CA 1
ATOM 2557 C C . GLU B 1 157 ? 6.863 12.844 -15.062 1 76.81 157 GLU B C 1
ATOM 2559 O O . GLU B 1 157 ? 7.863 13.258 -15.656 1 76.81 157 GLU B O 1
ATOM 2564 N N . THR B 1 158 ? 6.914 12.133 -14.023 1 77.81 158 THR B N 1
ATOM 2565 C CA . THR B 1 158 ? 8.188 11.719 -13.445 1 77.81 158 THR B CA 1
ATOM 2566 C C . THR B 1 158 ? 8.984 10.875 -14.43 1 77.81 158 THR B C 1
ATOM 2568 O O . THR B 1 158 ? 10.188 11.078 -14.609 1 77.81 158 THR B O 1
ATOM 2571 N N . ILE B 1 159 ? 8.289 9.992 -15.078 1 77.75 159 ILE B N 1
ATOM 2572 C CA . ILE B 1 159 ? 8.914 9.117 -16.062 1 77.75 159 ILE B CA 1
ATOM 2573 C C . ILE B 1 159 ? 9.461 9.938 -17.219 1 77.75 159 ILE B C 1
ATOM 2575 O O . ILE B 1 159 ? 10.602 9.75 -17.656 1 77.75 159 ILE B O 1
ATOM 2579 N N . ILE B 1 160 ? 8.672 10.859 -17.75 1 75.19 160 ILE B N 1
ATOM 2580 C CA . ILE B 1 160 ? 9.047 11.695 -18.875 1 75.19 160 ILE B CA 1
ATOM 2581 C C . ILE B 1 160 ? 10.273 12.531 -18.531 1 75.19 160 ILE B C 1
ATOM 2583 O O . ILE B 1 160 ? 11.195 12.664 -19.328 1 75.19 160 ILE B O 1
ATOM 2587 N N . ARG B 1 161 ? 10.297 13.031 -17.391 1 78.5 161 ARG B N 1
ATOM 2588 C CA . ARG B 1 161 ? 11.422 13.844 -16.953 1 78.5 161 ARG B CA 1
ATOM 2589 C C . ARG B 1 161 ? 12.695 13.008 -16.859 1 78.5 161 ARG B C 1
ATOM 2591 O O . ARG B 1 161 ? 13.797 13.523 -17.047 1 78.5 161 ARG B O 1
ATOM 2598 N N . ALA B 1 162 ? 12.531 11.773 -16.531 1 78.69 162 ALA B N 1
ATOM 2599 C CA . ALA B 1 162 ? 13.68 10.906 -16.312 1 78.69 162 ALA B CA 1
ATOM 2600 C C . ALA B 1 162 ? 14.281 10.438 -17.625 1 78.69 162 ALA B C 1
ATOM 2602 O O . ALA B 1 162 ? 15.484 10.188 -17.719 1 78.69 162 ALA B O 1
ATOM 2603 N N . ILE B 1 163 ? 13.508 10.281 -18.703 1 76.25 163 ILE B N 1
ATOM 2604 C CA . ILE B 1 163 ? 14 9.742 -19.953 1 76.25 163 ILE B CA 1
ATOM 2605 C C . ILE B 1 163 ? 14.43 10.883 -20.875 1 76.25 163 ILE B C 1
ATOM 2607 O O . ILE B 1 163 ? 15.414 10.766 -21.609 1 76.25 163 ILE B O 1
#

Nearest PDB structures (foldseek):
  4edy-assembly1_B  TM=8.947E-01  e=3.399E-15  Homo sapiens
  4edz-assembly1_B  TM=8.224E-01  e=3.823E-15  Homo sapiens
  6ztc-assembly1_B  TM=8.390E-01  e=1.982E-14  Homo sapiens
  2ws2-assembly1_B  TM=7.586E-01  e=6.228E-11  Haemonchus contortus
  1tw9-assembly1_B  TM=8.174E-01  e=1.489E-09  Heligmosomoides polygyrus

Secondary structure (DSSP, 8-state):
---EEEEEESSSSTTHHHHHHHHHHT---EEEEEPGGGHHHHGGGSGGG-S-EEEETTEEEE-HHHHHHHHHHHTT-S-SSHHHHHHHHHHHHHHHHHHHHS----SHHHHHHHHHHHHHHHHHHHHHHHHHHTT-SSSBTTTB-HHHHHHHHHHHHHHHHH-/---EEEEEESSSSTTHHHHHHHHHHT---EEEEEPGGGHHHHGGGSGGG-S-EEEETTEEEE-HHHHHHHHHHHTT-S-SSHHHHHHHHHHHHHHHHHHHHS----SHHHHHHHHHHHHHHHHHHHHHHHHHHTT-SSSSTTTTHHHHHHHHHHHHHHHHHH-

pLDDT: mean 87.63, std 9.52, range [51.28, 98.56]